Pro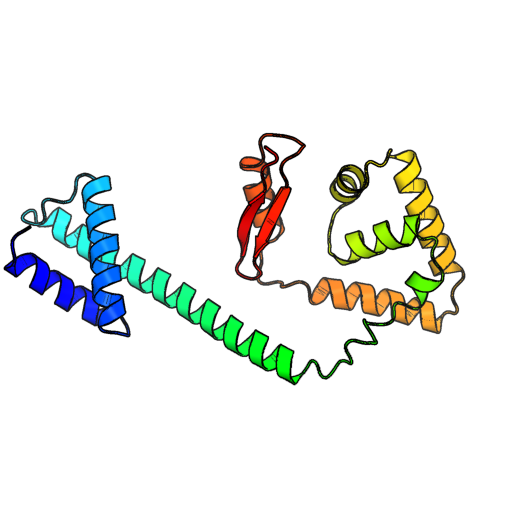tein AF-A0A958ENN0-F1 (afdb_monomer_lite)

pLDDT: mean 78.27, std 13.6, range [36.12, 94.94]

Secondary structure (DSSP, 8-state):
--HHHHHHHHHHHHHH-SSHHHHHHHHHHHHHHHHHTT---TTSHHHHHHHHHHHHHHHHHHHHHHHHHHHHHHHHHHHHHH--S-TT-S---HHHHHS-HHHHHHHHHHHHT--HHHHHHHTT--HHHHHHHHHHHHHHHHTS-HHHHHHHHHHHHHHHHTS-TTS-HHHHHHHHHHH--STT-EEEE-TT--EEEE---

Foldseek 3Di:
DDPVVVVVQLVLLVVLAPDSVVSNVLSVVLCVVCVVVVLNPCVDPVSVVVSSVSSNVSSVVVVVVVVVVVVVVVVVVVCVVVPVPDPVDDPPLVLLVVADPLLNQVVVVVLVPDDPVRSCLVVVHDPVRSVVSVVRSVVSLVPDDPVSNVVNVVVSVVSVVPPPPVAPVVVLVVVQVVVPPDSQKDWDADPVSHIDIDDDD

Sequence (201 aa):
MQVADYQYWLKFARQHSRKANEAEDLLQDCLLIAVRAAKDDLSNEDNRKWFAGVIKKQSLMAARTAVRRKTREEKTATESKTQTTDPENPPNYVILHKLPKSAQKVIKLALAGLNQDEIRQLLKLSPTAFRQRLTTIRKVINDLPEDLRVEAVAMAYYKRENRHDDLALGLIRRALLRVLRDEEDIGSHDPDGHLLIFRKD

Radius of gyration: 25.35 Å; chains: 1; bounding box: 54×25×72 Å

Structure (mmCIF, N/CA/C/O backbone):
data_AF-A0A958ENN0-F1
#
_entry.id   AF-A0A958ENN0-F1
#
loop_
_atom_site.group_PDB
_atom_site.id
_atom_site.type_symbol
_atom_site.label_atom_id
_atom_site.label_alt_id
_atom_site.label_comp_id
_atom_site.label_asym_id
_atom_site.label_entity_id
_atom_site.label_seq_id
_atom_site.pdbx_PDB_ins_code
_atom_site.Cartn_x
_atom_site.Cartn_y
_atom_site.Cartn_z
_atom_site.occupancy
_atom_site.B_iso_or_equiv
_atom_site.auth_seq_id
_atom_site.auth_comp_id
_atom_site.auth_asym_id
_atom_site.auth_atom_id
_atom_site.pdbx_PDB_model_num
ATOM 1 N N . MET A 1 1 ? 15.503 -8.422 -36.047 1.00 65.75 1 MET A N 1
ATOM 2 C CA . MET A 1 1 ? 16.810 -8.103 -35.428 1.00 65.75 1 MET A CA 1
ATOM 3 C C . MET A 1 1 ? 17.820 -9.179 -35.807 1.00 65.75 1 MET A C 1
ATOM 5 O O . MET A 1 1 ? 17.457 -10.349 -35.776 1.00 65.75 1 MET A O 1
ATOM 9 N N . GLN A 1 2 ? 19.043 -8.811 -36.202 1.00 73.44 2 GLN A N 1
ATOM 10 C CA . GLN A 1 2 ? 20.094 -9.785 -36.525 1.00 73.44 2 GLN A CA 1
ATOM 11 C C . GLN A 1 2 ? 20.702 -10.389 -35.245 1.00 73.44 2 GLN A C 1
ATOM 13 O O . GLN A 1 2 ? 20.682 -9.768 -34.184 1.00 73.44 2 GLN A O 1
ATOM 18 N N . VAL A 1 3 ? 21.284 -11.591 -35.335 1.00 69.44 3 VAL A N 1
ATOM 19 C CA . VAL A 1 3 ? 21.903 -12.283 -34.183 1.00 69.44 3 VAL A CA 1
ATOM 20 C C . VAL A 1 3 ? 23.031 -11.448 -33.554 1.00 69.44 3 VAL A C 1
ATOM 22 O O . VAL A 1 3 ? 23.172 -11.420 -32.333 1.00 69.44 3 VAL A O 1
ATOM 25 N N . ALA A 1 4 ? 23.795 -10.713 -34.368 1.00 70.19 4 ALA A N 1
ATOM 26 C CA . ALA A 1 4 ? 24.853 -9.818 -33.896 1.00 70.19 4 ALA A CA 1
ATOM 27 C C . ALA A 1 4 ? 24.310 -8.632 -33.073 1.00 70.19 4 ALA A C 1
ATOM 29 O O . ALA A 1 4 ? 24.881 -8.293 -32.034 1.00 70.19 4 ALA A O 1
ATOM 30 N N . ASP A 1 5 ? 23.175 -8.056 -33.481 1.00 82.69 5 ASP A N 1
ATOM 31 C CA . ASP A 1 5 ? 22.519 -6.965 -32.749 1.00 82.69 5 ASP A CA 1
ATOM 32 C C . ASP A 1 5 ? 21.976 -7.444 -31.402 1.00 82.69 5 ASP A C 1
ATOM 34 O O . ASP A 1 5 ? 22.139 -6.760 -30.391 1.00 82.69 5 ASP A O 1
ATOM 38 N N . TYR A 1 6 ? 21.397 -8.649 -31.358 1.00 87.38 6 TYR A N 1
ATOM 39 C CA . TYR A 1 6 ? 20.946 -9.252 -30.103 1.00 87.38 6 TYR A CA 1
ATOM 40 C C . TYR A 1 6 ? 22.097 -9.381 -29.100 1.00 87.38 6 TYR A C 1
ATOM 42 O O . TYR A 1 6 ? 21.973 -8.960 -27.953 1.00 87.38 6 TYR A O 1
ATOM 50 N N . GLN A 1 7 ? 23.246 -9.906 -29.538 1.00 88.50 7 GLN A N 1
ATOM 51 C CA . GLN A 1 7 ? 24.415 -10.087 -28.672 1.00 88.50 7 GLN A CA 1
ATOM 52 C C . GLN A 1 7 ? 24.993 -8.755 -28.182 1.00 88.50 7 GLN A C 1
ATOM 54 O O . GLN A 1 7 ? 25.381 -8.639 -27.016 1.00 88.50 7 GLN A O 1
ATOM 59 N N . TYR A 1 8 ? 25.017 -7.733 -29.044 1.00 90.69 8 TYR A N 1
ATOM 60 C CA . TYR A 1 8 ? 25.417 -6.383 -28.653 1.00 90.69 8 TYR A CA 1
ATOM 61 C C . TYR A 1 8 ? 24.516 -5.839 -27.536 1.00 90.69 8 TYR A C 1
ATOM 63 O O . TYR A 1 8 ? 25.012 -5.401 -26.493 1.00 90.69 8 TYR A O 1
ATOM 71 N N . TRP A 1 9 ? 23.197 -5.922 -27.715 1.00 92.56 9 TRP A N 1
ATOM 72 C CA . TRP A 1 9 ? 22.238 -5.409 -26.740 1.00 92.56 9 TRP A CA 1
ATOM 73 C C . TRP A 1 9 ? 22.173 -6.238 -25.462 1.00 92.56 9 TRP A C 1
ATOM 75 O O . TRP A 1 9 ? 22.016 -5.668 -24.386 1.00 92.56 9 TRP A O 1
ATOM 85 N N . LEU A 1 10 ? 22.395 -7.549 -25.539 1.00 91.88 10 LEU A N 1
ATOM 86 C CA . LEU A 1 10 ? 22.514 -8.404 -24.361 1.00 91.88 10 LEU A CA 1
ATOM 87 C C . LEU A 1 10 ? 23.757 -8.048 -23.542 1.00 91.88 10 LEU A C 1
ATOM 89 O O . LEU A 1 10 ? 23.691 -7.952 -22.316 1.00 91.88 10 LEU A O 1
ATOM 93 N N . LYS A 1 11 ? 24.892 -7.782 -24.200 1.00 91.88 11 LYS A N 1
ATOM 94 C CA . LYS A 1 11 ? 26.101 -7.294 -23.522 1.00 91.88 11 LYS A CA 1
ATOM 95 C C . LYS A 1 11 ? 25.858 -5.936 -22.859 1.00 91.88 11 LYS A C 1
ATOM 97 O O . LYS A 1 11 ? 26.304 -5.728 -21.734 1.00 91.88 11 LYS A O 1
ATOM 102 N N . PHE A 1 12 ? 25.124 -5.046 -23.523 1.00 91.75 12 PHE A N 1
ATOM 103 C CA . PHE A 1 12 ? 24.742 -3.749 -22.967 1.00 91.75 12 PHE A CA 1
ATOM 104 C C . PHE A 1 12 ? 23.793 -3.890 -21.762 1.00 91.75 12 PHE A C 1
ATOM 106 O O . PHE A 1 12 ? 24.021 -3.280 -20.720 1.00 91.75 12 PHE A O 1
ATOM 113 N N . ALA A 1 13 ? 22.781 -4.756 -21.847 1.00 90.25 13 ALA A N 1
ATOM 114 C CA . ALA A 1 13 ? 21.868 -5.049 -20.743 1.00 90.25 13 ALA A CA 1
ATOM 115 C C . ALA A 1 13 ? 22.601 -5.653 -19.533 1.00 90.25 13 ALA A C 1
ATOM 117 O O . ALA A 1 13 ? 22.340 -5.260 -18.398 1.00 90.25 13 ALA A O 1
ATOM 118 N N . ARG A 1 14 ? 23.591 -6.530 -19.756 1.00 91.00 14 ARG A N 1
ATOM 119 C CA . ARG A 1 14 ? 24.434 -7.104 -18.689 1.00 91.00 14 ARG A CA 1
ATOM 120 C C . ARG A 1 14 ? 25.237 -6.060 -17.914 1.00 91.00 14 ARG A C 1
ATOM 122 O O . ARG A 1 14 ? 25.458 -6.256 -16.730 1.00 91.00 14 ARG A O 1
ATOM 129 N N . GLN A 1 15 ? 25.643 -4.953 -18.539 1.00 88.56 15 GLN A N 1
ATOM 130 C CA . GLN A 1 15 ? 26.317 -3.850 -17.832 1.00 88.56 15 GLN A CA 1
ATOM 131 C C . GLN A 1 15 ? 25.375 -3.092 -16.889 1.00 88.56 15 GLN A C 1
ATOM 133 O O . GLN A 1 15 ? 25.824 -2.422 -15.962 1.00 88.56 15 GLN A O 1
ATOM 138 N N . HIS A 1 16 ? 24.070 -3.189 -17.135 1.00 84.94 16 HIS A N 1
ATOM 139 C CA . HIS A 1 16 ? 23.033 -2.501 -16.379 1.00 84.94 16 HIS A CA 1
ATOM 140 C C . HIS A 1 16 ? 22.238 -3.428 -15.448 1.00 84.94 16 HIS A C 1
ATOM 142 O O . HIS A 1 16 ? 21.484 -2.939 -14.610 1.00 84.94 16 HIS A O 1
ATOM 148 N N . SER A 1 17 ? 22.430 -4.741 -15.557 1.00 82.81 17 SER A N 1
ATOM 149 C CA . SER A 1 17 ? 21.846 -5.757 -14.687 1.00 82.81 17 SER A CA 1
ATOM 150 C C . SER A 1 17 ? 22.860 -6.230 -13.642 1.00 82.81 17 SER A C 1
ATOM 152 O O . SER A 1 17 ? 24.063 -6.252 -13.894 1.00 82.81 17 SER A O 1
ATOM 154 N N . ARG A 1 18 ? 22.389 -6.645 -12.460 1.00 73.44 18 ARG A N 1
ATOM 155 C CA . ARG A 1 18 ? 23.257 -7.230 -11.422 1.00 73.44 18 ARG A CA 1
ATOM 156 C C . ARG A 1 18 ? 23.497 -8.725 -11.626 1.00 73.44 18 ARG A C 1
ATOM 158 O O . ARG A 1 18 ? 24.494 -9.236 -11.120 1.00 73.44 18 ARG A O 1
ATOM 165 N N . LYS A 1 19 ? 22.616 -9.424 -12.351 1.00 77.50 19 LYS A N 1
ATOM 166 C CA . LYS A 1 19 ? 22.755 -10.855 -12.656 1.00 77.50 19 LYS A CA 1
ATOM 167 C C . LYS A 1 19 ? 22.580 -11.146 -14.144 1.00 77.50 19 LYS A C 1
ATOM 169 O O . LYS A 1 19 ? 21.874 -10.439 -14.861 1.00 77.50 19 LYS A O 1
ATOM 174 N N . ALA A 1 20 ? 23.224 -12.216 -14.606 1.00 73.56 20 ALA A N 1
ATOM 175 C CA . ALA A 1 20 ? 23.224 -12.595 -16.017 1.00 73.56 20 ALA A CA 1
ATOM 176 C C . ALA A 1 20 ? 21.835 -13.009 -16.530 1.00 73.56 20 ALA A C 1
ATOM 178 O O . ALA A 1 20 ? 21.476 -12.637 -17.641 1.00 73.56 20 ALA A O 1
ATOM 179 N N . ASN A 1 21 ? 21.061 -13.722 -15.711 1.00 74.62 21 ASN A N 1
ATOM 180 C CA . ASN A 1 21 ? 19.680 -14.120 -15.991 1.00 74.62 21 ASN A CA 1
ATOM 181 C C . ASN A 1 21 ? 18.722 -12.916 -16.034 1.00 74.62 21 ASN A C 1
ATOM 183 O O . ASN A 1 21 ? 17.937 -12.798 -16.961 1.00 74.62 21 ASN A O 1
ATOM 187 N N . GLU A 1 22 ? 18.872 -11.954 -15.120 1.00 79.56 22 GLU A N 1
ATOM 188 C CA . GLU A 1 22 ? 18.080 -10.710 -15.131 1.00 79.56 22 GLU A CA 1
ATOM 189 C C . GLU A 1 22 ? 18.336 -9.848 -16.387 1.00 79.56 22 GLU A C 1
ATOM 191 O O . GLU A 1 22 ? 17.495 -9.042 -16.776 1.00 79.56 22 GLU A O 1
ATOM 196 N N . ALA A 1 23 ? 19.500 -9.994 -17.033 1.00 86.44 23 ALA A N 1
ATOM 197 C CA . ALA A 1 23 ? 19.846 -9.216 -18.222 1.00 86.44 23 ALA A CA 1
ATOM 198 C C . ALA A 1 23 ? 19.090 -9.666 -19.482 1.00 86.44 23 ALA A C 1
ATOM 200 O O . ALA A 1 23 ? 18.843 -8.842 -20.362 1.00 86.44 23 ALA A O 1
ATOM 201 N N . GLU A 1 24 ? 18.759 -10.955 -19.579 1.00 86.69 24 GLU A N 1
ATOM 202 C CA . GLU A 1 24 ? 18.002 -11.510 -20.703 1.00 86.69 24 GLU A CA 1
ATOM 203 C C . GLU A 1 24 ? 16.534 -11.085 -20.623 1.00 86.69 24 GLU A C 1
ATOM 205 O O . GLU A 1 24 ? 16.025 -10.497 -21.578 1.00 86.69 24 GLU A O 1
ATOM 210 N N . ASP A 1 25 ? 15.920 -11.231 -19.446 1.00 88.31 25 ASP A N 1
ATOM 211 C CA . ASP A 1 25 ? 14.560 -10.751 -19.169 1.00 88.31 25 ASP A CA 1
ATOM 212 C C . ASP A 1 25 ? 14.441 -9.240 -19.430 1.00 88.31 25 ASP A C 1
ATOM 214 O O . ASP A 1 25 ? 13.551 -8.779 -20.147 1.00 88.31 25 ASP A O 1
ATOM 218 N N . LEU A 1 26 ? 15.404 -8.454 -18.925 1.00 87.50 26 LEU A N 1
ATOM 219 C CA . LEU A 1 26 ? 15.460 -7.008 -19.144 1.00 87.50 26 LEU A CA 1
ATOM 220 C C . LEU A 1 26 ? 15.513 -6.653 -20.636 1.00 87.50 26 LEU A C 1
ATOM 222 O O . LEU A 1 26 ? 14.847 -5.709 -21.072 1.00 87.50 26 LEU A O 1
ATOM 226 N N . LEU A 1 27 ? 16.323 -7.369 -21.420 1.00 92.31 27 LEU A N 1
ATOM 227 C CA . LEU A 1 27 ? 16.423 -7.137 -22.857 1.00 92.31 27 LEU A CA 1
ATOM 228 C C . LEU A 1 27 ? 15.104 -7.473 -23.558 1.00 92.31 27 LEU A C 1
ATOM 230 O O . LEU A 1 27 ? 14.651 -6.692 -24.397 1.00 92.31 27 LEU A O 1
ATOM 234 N N . GLN A 1 28 ? 14.480 -8.594 -23.202 1.00 91.00 28 GLN A N 1
ATOM 235 C CA . GLN A 1 28 ? 13.211 -9.025 -23.779 1.00 91.00 28 GLN A CA 1
ATOM 236 C C . GLN A 1 28 ? 12.096 -8.001 -23.522 1.00 91.00 28 GLN A C 1
ATOM 238 O O . GLN A 1 28 ? 11.399 -7.600 -24.460 1.00 91.00 28 GLN A O 1
ATOM 243 N N . ASP A 1 29 ? 11.993 -7.492 -22.294 1.00 91.12 29 ASP A N 1
ATOM 244 C CA . ASP A 1 29 ? 11.053 -6.426 -21.935 1.00 91.12 29 ASP A CA 1
ATOM 245 C C . ASP A 1 29 ? 11.299 -5.146 -22.741 1.00 91.12 29 ASP A C 1
ATOM 247 O O . ASP A 1 29 ? 10.363 -4.509 -23.234 1.00 91.12 29 ASP A O 1
ATOM 251 N N . CYS A 1 30 ? 12.566 -4.761 -22.911 1.00 92.31 30 CYS A N 1
ATOM 252 C CA . CYS A 1 30 ? 12.920 -3.578 -23.690 1.00 92.31 30 CYS A CA 1
ATOM 253 C C . CYS A 1 30 ? 12.546 -3.744 -25.167 1.00 92.31 30 CYS A C 1
ATOM 255 O O . CYS A 1 30 ? 11.995 -2.814 -25.759 1.00 92.31 30 CYS A O 1
ATOM 257 N N . LEU A 1 31 ? 12.791 -4.915 -25.763 1.00 92.75 31 LEU A N 1
ATOM 258 C CA . LEU A 1 31 ? 12.401 -5.208 -27.147 1.00 92.75 31 LEU A CA 1
ATOM 259 C C . LEU A 1 31 ? 10.883 -5.130 -27.329 1.00 92.75 31 LEU A C 1
ATOM 261 O O . LEU A 1 31 ? 10.413 -4.540 -28.301 1.00 92.75 31 LEU A O 1
ATOM 265 N N . LEU A 1 32 ? 10.109 -5.634 -26.368 1.00 93.12 32 LEU A N 1
ATOM 266 C CA . LEU A 1 32 ? 8.652 -5.520 -26.392 1.00 93.12 32 LEU A CA 1
ATOM 267 C C . LEU A 1 32 ? 8.194 -4.050 -26.368 1.00 93.12 32 LEU A C 1
ATOM 269 O O . LEU A 1 32 ? 7.247 -3.676 -27.061 1.00 93.12 32 LEU A O 1
ATOM 273 N N . ILE A 1 33 ? 8.879 -3.200 -25.596 1.00 90.62 33 ILE A N 1
A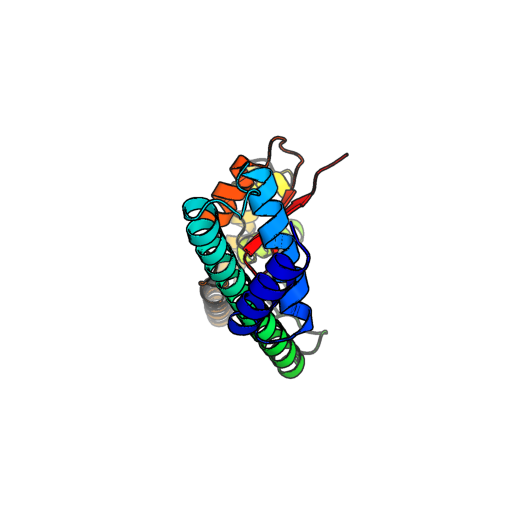TOM 274 C CA . ILE A 1 33 ? 8.628 -1.751 -25.560 1.00 90.62 33 ILE A CA 1
ATOM 275 C C . ILE A 1 33 ? 8.969 -1.100 -26.904 1.00 90.62 33 ILE A C 1
ATOM 277 O O . ILE A 1 33 ? 8.211 -0.249 -27.367 1.00 90.62 33 ILE A O 1
ATOM 281 N N . ALA A 1 34 ? 10.064 -1.508 -27.547 1.00 90.81 34 ALA A N 1
ATOM 282 C CA . ALA A 1 34 ? 10.452 -1.009 -28.864 1.00 90.81 34 ALA A CA 1
ATOM 283 C C . ALA A 1 34 ? 9.406 -1.342 -29.935 1.00 90.81 34 ALA A C 1
ATOM 285 O O . ALA A 1 34 ? 8.985 -0.446 -30.664 1.00 90.81 34 ALA A O 1
ATOM 286 N N . VAL A 1 35 ? 8.913 -2.584 -29.959 1.00 92.00 35 VAL A N 1
ATOM 287 C CA . VAL A 1 35 ? 7.846 -3.018 -30.877 1.00 92.00 35 VAL A CA 1
ATOM 288 C C . VAL A 1 35 ? 6.565 -2.216 -30.646 1.00 92.00 35 VAL A C 1
ATOM 290 O O . VAL A 1 35 ? 5.989 -1.677 -31.586 1.00 92.00 35 VAL A O 1
ATOM 293 N N . ARG A 1 36 ? 6.137 -2.056 -29.387 1.00 90.75 36 ARG A N 1
ATOM 294 C CA . ARG A 1 36 ? 4.937 -1.267 -29.048 1.00 90.75 36 ARG A CA 1
ATOM 295 C C . ARG A 1 36 ? 5.055 0.209 -29.429 1.00 90.75 36 ARG A C 1
ATOM 297 O O . ARG A 1 36 ? 4.041 0.848 -29.685 1.00 90.75 36 ARG A O 1
ATOM 304 N N . ALA A 1 37 ? 6.272 0.746 -29.444 1.00 90.81 37 ALA A N 1
ATOM 305 C CA . ALA A 1 37 ? 6.555 2.122 -29.833 1.00 90.81 37 ALA A CA 1
ATOM 306 C C . ALA A 1 37 ? 6.830 2.294 -31.340 1.00 90.81 37 ALA A C 1
ATOM 308 O O . ALA A 1 37 ? 7.153 3.409 -31.745 1.00 90.81 37 ALA A O 1
ATOM 309 N N . ALA A 1 38 ? 6.739 1.224 -32.145 1.00 91.38 38 ALA A N 1
ATOM 310 C CA . ALA A 1 38 ? 7.145 1.198 -33.556 1.00 91.38 38 ALA A CA 1
ATOM 311 C C . ALA A 1 38 ? 8.592 1.701 -33.779 1.00 91.38 38 ALA A C 1
ATOM 313 O O . ALA A 1 38 ? 8.891 2.431 -34.724 1.00 91.38 38 ALA A O 1
ATOM 314 N N . LYS A 1 39 ? 9.489 1.351 -32.848 1.00 91.19 39 LYS A N 1
ATOM 315 C CA . LYS A 1 39 ? 10.919 1.713 -32.813 1.00 91.19 39 LYS A CA 1
ATOM 316 C C . LYS A 1 39 ? 11.820 0.473 -32.765 1.00 91.19 39 LYS A C 1
ATOM 318 O O . LYS A 1 39 ? 12.906 0.504 -32.191 1.00 91.19 39 LYS A O 1
ATOM 323 N N . ASP A 1 40 ? 11.343 -0.633 -33.317 1.00 87.94 40 ASP A N 1
ATOM 324 C CA . ASP A 1 40 ? 12.016 -1.932 -33.370 1.00 87.94 40 ASP A CA 1
ATOM 325 C C . ASP A 1 40 ? 13.073 -2.032 -34.482 1.00 87.94 40 ASP A C 1
ATOM 327 O O . ASP A 1 40 ? 13.927 -2.921 -34.439 1.00 87.94 40 ASP A O 1
ATOM 331 N N . ASP A 1 41 ? 13.085 -1.083 -35.425 1.00 88.50 41 ASP A N 1
ATOM 332 C CA . ASP A 1 41 ? 14.201 -0.904 -36.352 1.00 88.50 41 ASP A CA 1
ATOM 333 C C . ASP A 1 41 ? 15.414 -0.291 -35.634 1.00 88.50 41 ASP A C 1
ATOM 335 O O . ASP A 1 41 ? 15.561 0.930 -35.515 1.00 88.50 41 ASP A O 1
ATOM 339 N N . LEU A 1 42 ? 16.290 -1.173 -35.152 1.00 83.88 42 LEU A N 1
ATOM 340 C CA . LEU A 1 42 ? 17.548 -0.836 -34.488 1.00 83.88 42 LEU A CA 1
ATOM 341 C C . LEU A 1 42 ? 18.712 -0.619 -35.469 1.00 83.88 42 LEU A C 1
ATOM 343 O O . LEU A 1 42 ? 19.835 -0.401 -35.016 1.00 83.88 42 LEU A O 1
ATOM 347 N N . SER A 1 43 ? 18.484 -0.651 -36.786 1.00 85.94 43 SER A N 1
ATOM 348 C CA . SER A 1 43 ? 19.472 -0.167 -37.759 1.00 85.94 43 SER A CA 1
ATOM 349 C C . SER A 1 43 ? 19.504 1.365 -37.810 1.00 85.94 43 SER A C 1
ATOM 351 O O . SER A 1 43 ? 20.544 1.950 -38.108 1.00 85.94 43 SER A O 1
ATOM 353 N N . ASN A 1 44 ? 18.403 2.022 -37.433 1.00 89.25 44 ASN A N 1
ATOM 354 C CA . ASN A 1 44 ? 18.323 3.470 -37.280 1.00 89.25 44 ASN A CA 1
ATOM 355 C C . ASN A 1 44 ? 19.035 3.952 -35.995 1.00 89.25 44 ASN A C 1
ATOM 357 O O . ASN A 1 44 ? 18.737 3.502 -34.885 1.00 89.25 44 ASN A O 1
ATOM 361 N N . GLU A 1 45 ? 19.954 4.911 -36.130 1.00 89.56 45 GLU A N 1
ATOM 362 C CA . GLU A 1 45 ? 20.759 5.435 -35.019 1.00 89.56 45 GLU A CA 1
ATOM 363 C C . GLU A 1 45 ? 19.922 6.102 -33.909 1.00 89.56 45 GLU A C 1
ATOM 365 O O . GLU A 1 45 ? 20.217 5.929 -32.720 1.00 89.56 45 GLU A O 1
ATOM 370 N N . ASP A 1 46 ? 18.844 6.803 -34.261 1.00 91.25 46 ASP A N 1
ATOM 371 C CA . ASP A 1 46 ? 17.962 7.462 -33.291 1.00 91.25 46 ASP A CA 1
ATOM 372 C C . ASP A 1 46 ? 17.197 6.438 -32.452 1.00 91.25 46 ASP A C 1
ATOM 374 O O . ASP A 1 46 ? 17.073 6.581 -31.230 1.00 91.25 46 ASP A O 1
ATOM 378 N N . ASN A 1 47 ? 16.737 5.355 -33.084 1.00 91.31 47 ASN A N 1
ATOM 379 C CA . ASN A 1 47 ? 16.096 4.250 -32.378 1.00 91.31 47 ASN A CA 1
ATOM 380 C C . ASN A 1 47 ? 17.090 3.529 -31.463 1.00 91.31 47 ASN A C 1
ATOM 382 O O . ASN A 1 47 ? 16.729 3.203 -30.334 1.00 91.31 47 ASN A O 1
ATOM 386 N N . ARG A 1 48 ? 18.360 3.369 -31.866 1.00 92.75 48 ARG A N 1
ATOM 387 C CA . ARG A 1 48 ? 19.410 2.812 -30.990 1.00 92.75 48 ARG A CA 1
ATOM 388 C C . ARG A 1 48 ? 19.666 3.684 -29.763 1.00 92.75 48 ARG A C 1
ATOM 390 O O . ARG A 1 48 ? 19.730 3.162 -28.649 1.00 92.75 48 ARG A O 1
ATOM 397 N N . LYS A 1 49 ? 19.802 5.004 -29.935 1.00 93.12 49 LYS A N 1
ATOM 398 C CA . LYS A 1 49 ? 19.994 5.953 -28.820 1.00 93.12 49 LYS A CA 1
ATOM 399 C C . LYS A 1 49 ? 18.810 5.917 -27.855 1.00 93.12 49 LYS A C 1
ATOM 401 O O . LYS A 1 49 ? 19.002 5.838 -26.640 1.00 93.12 49 LYS A O 1
ATOM 406 N N . TRP A 1 50 ? 17.593 5.911 -28.396 1.00 94.94 50 TRP A N 1
ATOM 407 C CA . TRP A 1 50 ? 16.369 5.774 -27.612 1.00 94.94 50 TRP A CA 1
ATOM 408 C C . TRP A 1 50 ? 16.324 4.442 -26.851 1.00 94.94 50 TRP A C 1
ATOM 410 O O . TRP A 1 50 ? 16.085 4.435 -25.643 1.00 94.94 50 TRP A O 1
ATOM 420 N N . PHE A 1 51 ? 16.635 3.329 -27.517 1.00 94.50 51 PHE A N 1
ATOM 421 C CA . PHE A 1 51 ? 16.611 1.986 -26.940 1.00 94.50 51 PHE A CA 1
ATOM 422 C C . PHE A 1 51 ? 17.630 1.815 -25.806 1.00 94.50 51 PHE A C 1
ATOM 424 O O . PHE A 1 51 ? 17.303 1.274 -24.749 1.00 94.50 51 PHE A O 1
ATOM 431 N N . ALA A 1 52 ? 18.833 2.381 -25.950 1.00 93.31 52 ALA A N 1
ATOM 432 C CA . ALA A 1 52 ? 19.807 2.447 -24.861 1.00 93.31 52 ALA A CA 1
ATOM 433 C C . ALA A 1 52 ? 19.251 3.201 -23.636 1.00 93.31 52 ALA A C 1
ATOM 435 O O . ALA A 1 52 ? 19.506 2.817 -22.492 1.00 93.31 52 ALA A O 1
ATOM 436 N N . GLY A 1 53 ? 18.466 4.259 -23.862 1.00 92.56 53 GLY A N 1
ATOM 437 C CA . GLY A 1 53 ? 17.740 4.974 -22.812 1.00 92.56 53 GLY A CA 1
ATOM 438 C C . GLY A 1 53 ? 16.660 4.121 -22.138 1.00 92.56 53 GLY A C 1
ATOM 439 O O . GLY A 1 53 ? 16.541 4.149 -20.912 1.00 92.56 53 GLY A O 1
ATOM 440 N N . VAL A 1 54 ? 15.917 3.324 -22.912 1.00 92.75 54 VAL A N 1
ATOM 441 C CA . VAL A 1 54 ? 14.912 2.381 -22.390 1.00 92.75 54 VAL A CA 1
ATOM 442 C C . VAL A 1 54 ? 15.566 1.346 -21.476 1.00 92.75 54 VAL A C 1
ATOM 444 O O . VAL A 1 54 ? 15.122 1.199 -20.339 1.00 92.75 54 VAL A O 1
ATOM 447 N N . ILE A 1 55 ? 16.669 0.721 -21.908 1.00 92.38 55 ILE A N 1
ATOM 448 C CA . ILE A 1 55 ? 17.413 -0.256 -21.093 1.00 92.38 55 ILE A CA 1
ATOM 449 C C . ILE A 1 55 ? 17.869 0.367 -19.769 1.00 92.38 55 ILE A C 1
ATOM 451 O O . ILE A 1 55 ? 17.665 -0.220 -18.708 1.00 92.38 55 ILE A O 1
ATOM 455 N N . LYS A 1 56 ? 18.429 1.584 -19.800 1.00 91.00 56 LYS A N 1
ATOM 456 C CA . LYS A 1 56 ? 18.854 2.305 -18.586 1.00 91.00 56 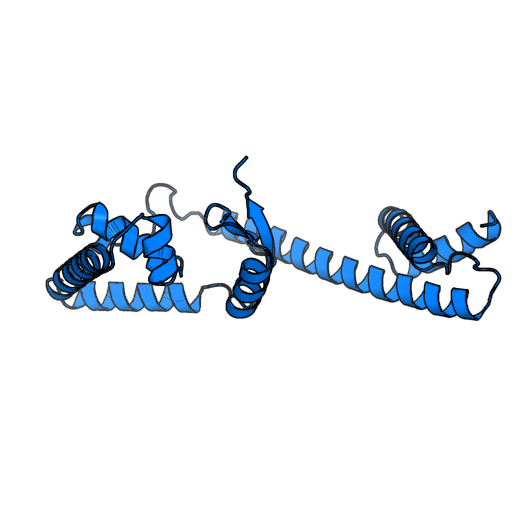LYS A CA 1
ATOM 457 C C . LYS A 1 56 ? 17.693 2.611 -17.640 1.00 91.00 56 LYS A C 1
ATOM 459 O O . LYS A 1 56 ? 17.837 2.516 -16.423 1.00 91.00 56 LYS A O 1
ATOM 464 N N . LYS A 1 57 ? 16.542 3.018 -18.177 1.00 89.44 57 LYS A N 1
ATOM 465 C CA . LYS A 1 57 ? 15.367 3.341 -17.361 1.00 89.44 57 LYS A CA 1
ATOM 466 C C . LYS A 1 57 ? 14.776 2.082 -16.726 1.00 89.44 57 LYS A C 1
ATOM 468 O O . LYS A 1 57 ? 14.443 2.109 -15.541 1.00 89.44 57 LYS A O 1
ATOM 473 N N . GLN A 1 58 ? 14.689 0.997 -17.493 1.00 88.06 58 GLN A N 1
ATOM 474 C CA . GLN A 1 58 ? 14.149 -0.273 -17.018 1.00 88.06 58 GLN A CA 1
ATOM 475 C C . GLN A 1 58 ? 15.062 -0.943 -15.997 1.00 88.06 58 GLN A C 1
ATOM 477 O O . GLN A 1 58 ? 14.569 -1.398 -14.968 1.00 88.06 58 GLN A O 1
ATOM 482 N N . SER A 1 59 ? 16.383 -0.904 -16.185 1.00 87.19 59 SER A N 1
ATOM 483 C CA . SER A 1 59 ? 17.317 -1.416 -15.178 1.00 87.19 59 SER A CA 1
ATOM 484 C C . SER A 1 59 ? 17.226 -0.647 -13.860 1.00 87.19 59 SER A C 1
ATOM 486 O O . SER A 1 59 ? 17.241 -1.242 -12.784 1.00 87.19 59 SER A O 1
ATOM 488 N N . LEU A 1 60 ? 17.055 0.676 -13.921 1.00 83.94 60 LEU A N 1
ATOM 489 C CA . LEU A 1 60 ? 16.888 1.514 -12.738 1.00 83.94 60 LEU A CA 1
ATOM 490 C C . LEU A 1 60 ? 15.553 1.246 -12.025 1.00 83.94 60 LEU A C 1
ATOM 492 O O . LEU A 1 60 ? 15.511 1.224 -10.793 1.00 83.94 60 LEU A O 1
ATOM 496 N N . MET A 1 61 ? 14.470 1.011 -12.773 1.00 77.50 61 MET A N 1
ATOM 497 C CA . MET A 1 61 ? 13.196 0.563 -12.202 1.00 77.50 61 MET A CA 1
ATOM 498 C C . MET A 1 61 ? 13.330 -0.811 -11.537 1.00 77.50 61 MET A C 1
ATOM 500 O O . MET A 1 61 ? 12.964 -0.944 -10.372 1.00 77.50 61 MET A O 1
ATOM 504 N N . ALA A 1 62 ? 13.926 -1.790 -12.221 1.00 80.25 62 ALA A N 1
ATOM 505 C CA . ALA A 1 62 ? 14.162 -3.127 -11.682 1.00 80.25 62 ALA A CA 1
ATOM 506 C C . ALA A 1 62 ? 15.020 -3.087 -10.406 1.00 80.25 62 ALA A C 1
ATOM 508 O O . ALA A 1 62 ? 14.672 -3.711 -9.405 1.00 80.25 62 ALA A O 1
ATOM 509 N N . ALA A 1 63 ? 16.083 -2.276 -10.387 1.00 77.94 63 ALA A N 1
ATOM 510 C CA . ALA A 1 63 ? 16.926 -2.086 -9.210 1.00 77.94 63 ALA A CA 1
ATOM 511 C C . ALA A 1 63 ? 16.154 -1.475 -8.031 1.00 77.94 63 ALA A C 1
ATOM 513 O O . ALA A 1 63 ? 16.306 -1.932 -6.898 1.00 77.94 63 ALA A O 1
ATOM 514 N N . ARG A 1 64 ? 15.299 -0.471 -8.277 1.00 74.06 64 ARG A N 1
ATOM 515 C CA . ARG A 1 64 ? 14.442 0.124 -7.237 1.00 74.06 64 ARG A CA 1
ATOM 516 C C . ARG A 1 64 ? 13.462 -0.897 -6.667 1.00 74.06 64 ARG A C 1
ATOM 518 O O . ARG A 1 64 ? 13.320 -0.972 -5.450 1.00 74.06 64 ARG A O 1
ATOM 525 N N . THR A 1 65 ? 12.837 -1.703 -7.520 1.00 74.50 65 THR A N 1
ATOM 526 C CA . THR A 1 65 ? 11.925 -2.773 -7.098 1.00 74.50 65 THR A CA 1
ATOM 527 C C . THR A 1 65 ? 12.659 -3.852 -6.304 1.00 74.50 65 THR A C 1
ATOM 529 O O . THR A 1 65 ? 12.182 -4.261 -5.251 1.00 74.50 65 THR A O 1
ATOM 532 N N . ALA A 1 66 ? 13.854 -4.264 -6.735 1.00 75.75 66 ALA A N 1
ATOM 533 C CA . ALA A 1 66 ? 14.665 -5.255 -6.030 1.00 75.75 66 ALA A CA 1
ATOM 534 C C . ALA A 1 66 ? 15.145 -4.758 -4.657 1.00 75.75 66 ALA A C 1
ATOM 536 O O . ALA A 1 66 ? 15.133 -5.521 -3.696 1.00 75.75 66 ALA A O 1
ATOM 537 N N . VAL A 1 67 ? 15.535 -3.481 -4.541 1.00 73.19 67 VAL A N 1
ATOM 538 C CA . VAL A 1 67 ? 15.885 -2.870 -3.248 1.00 73.19 67 VAL A CA 1
ATOM 539 C C . VAL A 1 67 ? 14.673 -2.856 -2.324 1.00 73.19 67 VAL A C 1
ATOM 541 O O . VAL A 1 67 ? 14.791 -3.322 -1.198 1.00 73.19 67 VAL A O 1
ATOM 544 N N . ARG A 1 68 ? 13.504 -2.411 -2.803 1.00 71.00 68 ARG A N 1
ATOM 545 C CA . ARG A 1 68 ? 12.262 -2.432 -2.012 1.00 71.00 68 ARG A CA 1
ATOM 546 C C . ARG A 1 68 ? 11.901 -3.841 -1.556 1.00 71.00 68 ARG A C 1
ATOM 548 O O . ARG A 1 68 ? 11.658 -4.047 -0.374 1.00 71.00 68 ARG A O 1
ATOM 555 N N . ARG A 1 69 ? 11.971 -4.820 -2.463 1.00 75.50 69 ARG A N 1
ATOM 556 C CA . ARG A 1 69 ? 11.744 -6.234 -2.150 1.00 75.50 69 ARG A CA 1
ATOM 557 C C . ARG A 1 69 ? 12.731 -6.757 -1.109 1.00 75.50 69 ARG A C 1
ATOM 559 O O . ARG A 1 69 ? 12.317 -7.446 -0.189 1.00 75.50 69 ARG A O 1
ATOM 566 N N . LYS A 1 70 ? 14.017 -6.419 -1.213 1.00 74.50 70 LYS A N 1
ATOM 567 C CA . LYS A 1 70 ? 15.023 -6.816 -0.221 1.00 74.50 70 LYS A CA 1
ATOM 568 C C . LYS A 1 70 ? 14.748 -6.168 1.137 1.00 74.50 70 LYS A C 1
ATOM 570 O O . LYS A 1 70 ? 14.773 -6.858 2.145 1.00 74.50 70 LYS A O 1
ATOM 575 N N . THR A 1 71 ? 14.414 -4.878 1.166 1.00 69.06 71 THR A N 1
ATOM 576 C CA . THR A 1 71 ? 13.992 -4.191 2.394 1.00 69.06 71 THR A CA 1
ATOM 577 C C . THR A 1 71 ? 12.731 -4.822 2.978 1.00 69.06 71 THR A C 1
ATOM 579 O O . THR A 1 71 ? 12.628 -4.920 4.194 1.00 69.06 71 THR A O 1
ATOM 582 N N . ARG A 1 72 ? 11.795 -5.295 2.145 1.00 64.38 72 ARG A N 1
ATOM 583 C CA . ARG A 1 72 ? 10.643 -6.093 2.579 1.00 64.38 72 ARG A CA 1
ATOM 584 C C . ARG A 1 72 ? 11.088 -7.416 3.183 1.00 64.38 72 ARG A C 1
ATOM 586 O O . ARG A 1 72 ? 10.683 -7.708 4.290 1.00 64.38 72 ARG A O 1
ATOM 593 N N . GLU A 1 73 ? 11.902 -8.205 2.493 1.00 72.94 73 GLU A N 1
ATOM 594 C CA . GLU A 1 73 ? 12.362 -9.505 2.995 1.00 72.94 73 GLU A CA 1
ATOM 595 C C . GLU A 1 73 ? 13.148 -9.347 4.309 1.00 72.94 73 GLU A C 1
ATOM 597 O O . GLU A 1 73 ? 12.949 -10.125 5.236 1.00 72.94 73 GLU A O 1
ATOM 602 N N . GLU A 1 74 ? 13.954 -8.292 4.446 1.00 70.56 74 GLU A N 1
ATOM 603 C CA . GLU A 1 74 ? 14.662 -7.940 5.681 1.00 70.56 74 GLU A CA 1
ATOM 604 C C . GLU A 1 74 ? 13.717 -7.434 6.778 1.00 70.56 74 GLU A C 1
ATOM 606 O O . GLU A 1 74 ? 13.869 -7.832 7.932 1.00 70.56 74 GLU A O 1
ATOM 611 N N . LYS A 1 75 ? 12.717 -6.604 6.448 1.00 62.75 75 LYS A N 1
ATOM 612 C CA . LYS A 1 75 ? 11.691 -6.150 7.401 1.00 62.75 75 LYS A CA 1
ATOM 613 C C . LYS A 1 75 ? 10.795 -7.290 7.844 1.00 62.75 75 LYS A C 1
ATOM 615 O O . LYS A 1 75 ? 10.611 -7.423 9.035 1.00 62.75 75 LYS A O 1
ATOM 620 N N . THR A 1 76 ? 10.316 -8.148 6.951 1.00 59.84 76 THR A N 1
ATOM 621 C CA . THR A 1 76 ? 9.543 -9.345 7.296 1.00 59.84 76 THR A CA 1
ATOM 622 C C . THR A 1 76 ? 10.395 -10.320 8.104 1.00 59.84 76 THR A C 1
ATOM 624 O O . THR A 1 76 ? 9.917 -10.830 9.103 1.00 59.84 76 THR A O 1
ATOM 627 N N . ALA A 1 77 ? 11.671 -10.535 7.766 1.00 58.88 77 ALA A N 1
ATOM 628 C CA . ALA A 1 77 ? 12.562 -11.378 8.572 1.00 58.88 77 ALA A CA 1
ATOM 629 C C . ALA A 1 77 ? 12.870 -10.773 9.953 1.00 58.88 77 ALA A C 1
ATOM 631 O O . ALA A 1 77 ? 13.072 -11.513 10.917 1.00 58.88 77 ALA A O 1
ATOM 632 N N . THR A 1 78 ? 12.904 -9.442 10.056 1.00 55.59 78 THR A N 1
ATOM 633 C CA . THR A 1 78 ? 13.054 -8.728 11.329 1.00 55.59 78 THR A CA 1
ATOM 634 C C . THR A 1 78 ? 11.750 -8.786 12.114 1.00 55.59 78 THR A C 1
ATOM 636 O O . THR A 1 78 ? 11.769 -9.246 13.240 1.00 55.59 78 THR A O 1
ATOM 639 N N . GLU A 1 79 ? 10.608 -8.463 11.513 1.00 49.97 79 GLU A N 1
ATOM 640 C CA . GLU A 1 79 ? 9.265 -8.585 12.086 1.00 49.97 79 GLU A CA 1
ATOM 641 C C . GLU A 1 79 ? 8.969 -10.017 12.529 1.00 49.97 79 GLU A C 1
ATOM 643 O O . GLU A 1 79 ? 8.442 -10.180 13.611 1.00 49.97 79 GLU A O 1
ATOM 648 N N . SER A 1 80 ? 9.380 -11.060 11.804 1.00 48.62 80 SER A N 1
ATOM 649 C CA . SER A 1 80 ? 9.255 -12.455 12.254 1.00 48.62 80 SER A CA 1
ATOM 650 C C . SER A 1 80 ? 10.185 -12.812 13.422 1.00 48.62 80 SER A C 1
ATOM 652 O O . SER A 1 80 ? 9.907 -13.766 14.139 1.00 48.62 80 SER A O 1
ATOM 654 N N . LYS A 1 81 ? 11.281 -12.069 13.640 1.00 48.22 81 LYS A N 1
ATOM 655 C CA . LYS A 1 81 ? 12.176 -12.228 14.804 1.00 48.22 81 LYS A CA 1
ATOM 656 C C . LYS A 1 81 ? 11.774 -11.354 15.995 1.00 48.22 81 LYS A C 1
ATOM 658 O O . LYS A 1 81 ? 12.043 -11.741 17.126 1.00 48.22 81 LYS A O 1
ATOM 663 N N . THR A 1 82 ? 11.131 -10.210 15.762 1.00 43.94 82 THR A N 1
ATOM 664 C CA . THR A 1 82 ? 10.554 -9.344 16.804 1.00 43.94 82 THR A CA 1
ATOM 665 C C . THR A 1 82 ? 9.099 -9.706 17.124 1.00 43.94 82 THR A C 1
ATOM 667 O O . THR A 1 82 ? 8.588 -9.294 18.160 1.00 43.94 82 THR A O 1
ATOM 670 N N . GLN A 1 83 ? 8.442 -10.533 16.301 1.00 39.97 83 GLN A N 1
ATOM 671 C CA . GLN A 1 83 ? 7.196 -11.248 16.605 1.00 39.97 83 GLN A CA 1
ATOM 672 C C . GLN A 1 83 ? 7.485 -12.492 17.461 1.00 39.97 83 GLN A C 1
ATOM 674 O O . GLN A 1 83 ? 7.012 -13.591 17.207 1.00 39.97 83 GLN A O 1
ATOM 679 N N . THR A 1 84 ? 8.217 -12.293 18.550 1.00 37.53 84 THR A N 1
ATOM 680 C CA . THR A 1 84 ? 7.842 -12.885 19.839 1.00 37.53 84 THR A CA 1
ATOM 681 C C . THR A 1 84 ? 6.894 -11.931 20.577 1.00 37.53 84 THR A C 1
ATOM 683 O O . THR A 1 84 ? 6.925 -11.796 21.793 1.00 37.53 84 THR A O 1
ATOM 686 N N . THR A 1 85 ? 6.008 -11.248 19.847 1.00 44.47 85 THR A N 1
ATOM 687 C CA . THR A 1 85 ? 4.678 -10.955 20.375 1.00 44.47 85 THR A CA 1
ATOM 688 C C . THR A 1 85 ? 3.884 -12.235 20.219 1.00 44.47 85 THR A C 1
ATOM 690 O O . THR A 1 85 ? 3.521 -12.607 19.103 1.00 44.47 85 THR A O 1
ATOM 693 N N . ASP A 1 86 ? 3.703 -12.916 21.340 1.00 36.12 86 ASP A N 1
ATOM 694 C CA . ASP A 1 86 ? 2.790 -14.032 21.522 1.00 36.12 86 ASP A CA 1
ATOM 695 C C . ASP A 1 86 ? 1.557 -13.888 20.600 1.00 36.12 86 ASP A C 1
ATOM 697 O O . ASP A 1 86 ? 0.846 -12.878 20.701 1.00 36.12 86 ASP A O 1
ATOM 701 N N . PRO A 1 87 ? 1.281 -14.826 19.673 1.00 42.72 87 PRO A N 1
ATOM 702 C CA . PRO A 1 87 ? 0.084 -14.771 18.830 1.00 42.72 87 PRO A CA 1
ATOM 703 C C . PRO A 1 87 ? -1.222 -14.786 19.648 1.00 42.72 87 PRO A C 1
ATOM 705 O O . PRO A 1 87 ? -2.295 -14.540 19.094 1.00 42.72 87 PRO A O 1
ATOM 708 N N . GLU A 1 88 ? -1.142 -15.017 20.961 1.00 38.41 88 GLU A N 1
ATOM 709 C CA . GLU A 1 88 ? -2.256 -14.924 21.902 1.00 38.41 88 GLU A CA 1
ATOM 710 C C . GLU A 1 88 ? -2.594 -13.499 22.373 1.00 38.41 88 GLU A C 1
ATOM 712 O O . GLU A 1 88 ? -3.684 -13.299 22.910 1.00 38.41 88 GLU A O 1
ATOM 717 N N . ASN A 1 89 ? -1.743 -12.485 22.153 1.00 38.25 89 ASN A N 1
ATOM 718 C CA . ASN A 1 89 ? -2.002 -11.140 22.681 1.00 38.25 89 ASN A CA 1
ATOM 719 C C . ASN A 1 89 ? -1.758 -10.032 21.634 1.00 38.25 89 ASN A C 1
ATOM 721 O O . ASN A 1 89 ? -0.709 -9.381 21.638 1.00 38.25 89 ASN A O 1
ATOM 725 N N . PRO A 1 90 ? -2.730 -9.751 20.731 1.00 45.06 90 PRO A N 1
ATOM 726 C CA . PRO A 1 90 ? -2.753 -8.462 20.032 1.00 45.06 90 PRO A CA 1
ATOM 727 C C . PRO A 1 90 ? -2.633 -7.335 21.069 1.00 45.06 90 PRO A C 1
ATOM 729 O O . PRO A 1 90 ? -3.077 -7.559 22.196 1.00 45.06 90 PRO A O 1
ATOM 732 N N . PRO A 1 91 ? -2.097 -6.137 20.734 1.00 52.19 91 PRO A N 1
ATOM 733 C CA . PRO A 1 91 ? -2.053 -5.017 21.674 1.00 52.19 91 PRO A CA 1
ATOM 734 C C . PRO A 1 91 ? -3.429 -4.912 22.310 1.00 52.19 91 PRO A C 1
ATOM 736 O O . PRO A 1 91 ? -4.422 -4.690 21.604 1.00 52.19 91 PRO A O 1
ATOM 739 N N . ASN A 1 92 ? -3.491 -5.251 23.600 1.00 52.25 92 ASN A N 1
ATOM 740 C CA . ASN A 1 92 ? -4.748 -5.496 24.269 1.00 52.25 92 ASN A CA 1
ATOM 741 C C . ASN A 1 92 ? -5.378 -4.126 24.423 1.00 52.25 92 ASN A C 1
ATOM 743 O O . ASN A 1 92 ? -5.094 -3.385 25.357 1.00 52.25 92 ASN A O 1
ATOM 747 N N . TYR A 1 93 ? -6.171 -3.729 23.432 1.00 64.31 93 TYR A N 1
ATOM 748 C CA . TYR A 1 93 ? -6.989 -2.549 23.548 1.00 64.31 93 TYR A CA 1
ATOM 749 C C . TYR A 1 93 ? -8.021 -2.907 24.608 1.00 64.31 93 TYR A C 1
ATOM 751 O O . TYR A 1 93 ? -9.107 -3.386 24.286 1.00 64.31 93 TYR A O 1
ATOM 759 N N . VAL A 1 94 ? -7.688 -2.676 25.874 1.00 66.88 94 VAL A N 1
ATOM 760 C CA . VAL A 1 94 ? -8.565 -2.934 27.020 1.00 66.88 94 VAL A CA 1
ATOM 761 C C . VAL A 1 94 ? -9.936 -2.284 26.779 1.00 66.88 94 VAL A C 1
ATOM 763 O O . VAL A 1 94 ? -10.983 -2.834 27.118 1.00 66.88 94 VAL A O 1
ATOM 766 N N . ILE A 1 95 ? -9.948 -1.157 26.058 1.00 73.88 95 ILE A N 1
ATOM 767 C CA . ILE A 1 95 ? -11.154 -0.464 25.592 1.00 73.88 95 ILE A CA 1
ATOM 768 C C . ILE A 1 95 ? -12.011 -1.303 24.637 1.00 73.88 95 ILE A C 1
ATOM 770 O O . ILE A 1 95 ? -13.236 -1.262 24.735 1.00 73.88 95 ILE A O 1
ATOM 774 N N . LEU A 1 96 ? -11.417 -2.070 23.713 1.00 76.50 96 LEU A N 1
ATOM 775 C CA . LEU A 1 96 ? -12.175 -2.918 22.787 1.00 76.50 96 LEU A CA 1
ATOM 776 C C . LEU A 1 96 ? -13.063 -3.895 23.546 1.00 76.50 96 LEU A C 1
ATOM 778 O O . LEU A 1 96 ? -14.213 -4.069 23.154 1.00 76.50 96 LEU A O 1
ATOM 782 N N . HIS A 1 97 ? -12.580 -4.472 24.645 1.00 81.19 97 HIS A N 1
ATOM 783 C CA . HIS A 1 97 ? -13.363 -5.403 25.457 1.00 81.19 97 HIS A CA 1
ATOM 784 C C . HIS A 1 97 ? -14.551 -4.731 26.162 1.00 81.19 97 HIS A C 1
ATOM 786 O O . HIS A 1 97 ? -15.574 -5.380 26.363 1.00 81.19 97 HIS A O 1
ATOM 792 N N . LYS A 1 98 ? -14.464 -3.426 26.456 1.00 83.31 98 LYS A N 1
ATOM 793 C CA . LYS A 1 98 ? -15.553 -2.637 27.061 1.00 83.31 98 LYS A CA 1
ATOM 794 C C . LYS A 1 98 ? -16.582 -2.119 26.049 1.00 83.31 98 LYS A C 1
ATOM 796 O O . LYS A 1 98 ? -17.654 -1.661 26.433 1.00 83.31 98 LYS A O 1
ATOM 801 N N . LEU A 1 99 ? -16.279 -2.180 24.753 1.00 86.50 99 LEU A N 1
ATOM 802 C CA . LEU A 1 99 ? -17.177 -1.712 23.698 1.00 86.50 99 LEU A CA 1
ATOM 803 C C . LEU A 1 99 ? -18.151 -2.806 23.246 1.00 86.50 99 LEU A C 1
ATOM 805 O O . LEU A 1 99 ? -17.741 -3.954 23.058 1.00 86.50 99 LEU A O 1
ATOM 809 N N . PRO A 1 100 ? -19.407 -2.458 22.911 1.00 89.12 100 PRO A N 1
ATOM 810 C CA . PRO A 1 100 ? -20.289 -3.352 22.167 1.00 89.12 100 PRO A CA 1
ATOM 811 C C . PRO A 1 100 ? -19.669 -3.776 20.827 1.00 89.12 100 PRO A C 1
ATOM 813 O O . PRO A 1 100 ? -18.989 -2.984 20.168 1.00 89.12 100 PRO A O 1
ATOM 816 N N . LYS A 1 101 ? -19.958 -4.998 20.357 1.00 86.81 101 LYS A N 1
ATOM 817 C CA . LYS A 1 101 ? -19.392 -5.562 19.109 1.00 86.81 101 LYS A CA 1
ATOM 818 C C . LYS A 1 101 ? -19.562 -4.646 17.888 1.00 86.81 101 LYS A C 1
ATOM 820 O O . LYS A 1 101 ? -18.678 -4.573 17.036 1.00 86.81 101 LYS A O 1
ATOM 825 N N . SER A 1 102 ? -20.678 -3.923 17.802 1.00 88.62 102 SER A N 1
ATOM 826 C CA . SER A 1 102 ? -20.959 -2.964 16.725 1.00 88.62 102 SER A CA 1
ATOM 827 C C . SER A 1 102 ? -20.025 -1.744 16.745 1.00 88.62 102 SER A C 1
ATOM 829 O O . SER A 1 102 ? -19.624 -1.267 15.683 1.00 88.62 102 SER A O 1
ATOM 831 N N . ALA A 1 103 ? -19.643 -1.271 17.933 1.00 90.00 103 ALA A N 1
ATOM 832 C CA . ALA A 1 103 ? -18.704 -0.174 18.144 1.00 90.00 103 ALA A CA 1
ATOM 833 C C . ALA A 1 103 ? -17.239 -0.626 17.999 1.00 90.00 103 ALA A C 1
ATOM 835 O O . ALA A 1 103 ? -16.430 0.099 17.421 1.00 90.00 103 ALA A O 1
ATOM 836 N N . GLN A 1 104 ? -16.913 -1.856 18.417 1.00 90.06 104 GLN A N 1
ATOM 837 C CA . GLN A 1 104 ? -15.587 -2.454 18.206 1.00 90.06 104 GLN A CA 1
ATOM 838 C C . GLN A 1 104 ? -15.195 -2.464 16.723 1.00 90.06 104 GLN A C 1
ATOM 840 O O . GLN A 1 104 ? -14.070 -2.103 16.384 1.00 90.06 104 GLN A O 1
ATOM 845 N N . LYS A 1 105 ? -16.122 -2.846 15.830 1.00 89.19 105 LYS A N 1
ATOM 846 C CA . LYS A 1 105 ? -15.880 -2.841 14.376 1.00 89.19 105 LYS A CA 1
ATOM 847 C C . LYS A 1 105 ? -15.497 -1.445 13.872 1.00 89.19 105 LYS A C 1
ATOM 849 O O . LYS A 1 105 ? -14.537 -1.318 13.123 1.00 89.19 105 LYS A O 1
ATOM 854 N N . VAL A 1 106 ? -16.200 -0.403 14.323 1.00 90.81 106 VAL A N 1
ATOM 855 C CA . VAL A 1 106 ? -15.926 0.989 13.927 1.00 90.81 106 VAL A CA 1
ATOM 856 C C . VAL A 1 106 ? -14.547 1.444 14.407 1.00 90.81 106 VAL A C 1
ATOM 858 O O . VAL A 1 106 ? -13.781 1.965 13.601 1.00 90.81 106 VAL A O 1
ATOM 861 N N . ILE A 1 107 ? -14.191 1.201 15.677 1.00 87.94 107 ILE A N 1
ATOM 862 C CA . ILE A 1 107 ? -12.858 1.565 16.189 1.00 87.94 107 ILE A CA 1
ATOM 863 C C . ILE A 1 107 ? -11.750 0.828 15.440 1.00 87.94 107 ILE A C 1
ATOM 865 O O . ILE A 1 107 ? -10.756 1.449 15.079 1.00 87.94 107 ILE A O 1
ATOM 869 N N . LYS A 1 108 ? -11.907 -0.476 15.180 1.00 85.38 108 LYS A N 1
ATOM 870 C CA . LYS A 1 108 ? -10.881 -1.262 14.480 1.00 85.38 108 LYS A CA 1
ATOM 871 C C . LYS A 1 108 ? -10.598 -0.688 13.094 1.00 85.38 108 LYS A C 1
ATOM 873 O O . LYS A 1 108 ? -9.435 -0.520 12.742 1.00 85.38 108 LYS A O 1
ATOM 878 N N . LEU A 1 109 ? -11.646 -0.333 12.351 1.00 84.00 109 LEU A N 1
ATOM 879 C CA . LEU A 1 109 ? -11.517 0.262 11.020 1.00 84.00 109 LEU A CA 1
ATOM 880 C C . LEU A 1 109 ? -10.935 1.682 11.066 1.00 84.00 109 LEU A C 1
ATOM 882 O O . LEU A 1 109 ? -10.066 2.012 10.266 1.00 84.00 109 LEU A O 1
ATOM 886 N N . ALA A 1 110 ? -11.331 2.504 12.040 1.00 84.12 110 ALA A N 1
ATOM 887 C CA . ALA A 1 110 ? -10.757 3.841 12.214 1.00 84.12 110 ALA A CA 1
ATOM 888 C C . ALA A 1 110 ? -9.259 3.776 12.578 1.00 84.12 110 ALA A C 1
ATOM 890 O O . ALA A 1 110 ? -8.437 4.525 12.043 1.00 84.12 110 ALA A O 1
ATOM 891 N N . LEU A 1 111 ? -8.878 2.826 13.439 1.00 77.75 111 LEU A N 1
ATOM 892 C CA . LEU A 1 111 ? -7.482 2.547 13.783 1.00 77.75 111 LEU A CA 1
ATOM 893 C C . LEU A 1 111 ? -6.695 1.976 12.598 1.00 77.75 111 LEU A C 1
ATOM 895 O O . LEU A 1 111 ? -5.495 2.233 12.510 1.00 77.75 111 LEU A O 1
ATOM 899 N N . ALA A 1 112 ? -7.352 1.253 11.689 1.00 73.25 112 ALA A N 1
ATOM 900 C CA . ALA A 1 112 ? -6.789 0.829 10.406 1.00 73.25 112 ALA A CA 1
ATOM 901 C C . ALA A 1 112 ? -6.706 1.973 9.376 1.00 73.25 112 ALA A C 1
ATOM 903 O O . ALA A 1 112 ? -6.022 1.842 8.370 1.00 73.25 112 ALA A O 1
ATOM 904 N N . GLY A 1 113 ? -7.341 3.114 9.651 1.00 72.75 113 GLY A N 1
ATOM 905 C CA . GLY A 1 113 ? -7.197 4.345 8.878 1.00 72.75 113 GLY A CA 1
ATOM 906 C C . GLY A 1 113 ? -8.288 4.642 7.871 1.00 72.75 113 GLY A C 1
ATOM 907 O O . GLY A 1 113 ? -8.146 5.605 7.123 1.00 72.75 113 GLY A O 1
ATOM 908 N N . LEU A 1 114 ? -9.383 3.887 7.901 1.00 77.44 114 LEU A N 1
ATOM 909 C CA . LEU A 1 114 ? -10.553 4.197 7.094 1.00 77.44 114 LEU A CA 1
ATOM 910 C C . LEU A 1 114 ? -11.212 5.489 7.590 1.00 77.44 114 LEU A C 1
ATOM 912 O O . LEU A 1 114 ? -11.288 5.746 8.799 1.00 77.44 114 LEU A O 1
ATOM 916 N N . ASN A 1 115 ? -11.721 6.287 6.654 1.00 79.50 115 ASN A N 1
ATOM 917 C CA . ASN A 1 115 ? -12.512 7.470 6.976 1.00 79.50 115 ASN A CA 1
ATOM 918 C C . ASN A 1 115 ? -13.984 7.121 7.261 1.00 79.50 115 ASN A C 1
ATOM 920 O O . ASN A 1 115 ? -14.427 5.977 7.158 1.00 79.50 115 ASN A O 1
ATOM 924 N N . GLN A 1 116 ? -14.755 8.135 7.655 1.00 83.50 116 GLN A N 1
ATOM 925 C CA . GLN A 1 116 ? -16.161 7.977 8.021 1.00 83.50 116 GLN A CA 1
ATOM 926 C C . GLN A 1 116 ? -17.012 7.360 6.902 1.00 83.50 116 GLN A C 1
ATOM 928 O O . GLN A 1 116 ? -17.836 6.491 7.192 1.00 83.50 116 GLN A O 1
ATOM 933 N N . ASP A 1 117 ? -16.851 7.807 5.659 1.00 75.25 117 ASP A N 1
ATOM 934 C CA . ASP A 1 117 ? -17.698 7.348 4.557 1.00 75.25 117 ASP A CA 1
ATOM 935 C C . ASP A 1 117 ? -17.340 5.919 4.143 1.00 75.25 117 ASP A C 1
ATOM 937 O O . ASP A 1 117 ? -18.237 5.094 3.987 1.00 75.25 117 ASP A O 1
ATOM 941 N N . GLU A 1 118 ? -16.050 5.579 4.127 1.00 75.69 118 GLU A N 1
ATOM 942 C CA . GLU A 1 118 ? -15.557 4.214 3.899 1.00 75.69 118 GLU A CA 1
ATOM 943 C C . GLU A 1 118 ? -16.075 3.241 4.964 1.00 75.69 118 GLU A C 1
ATOM 945 O O . GLU A 1 118 ? -16.605 2.179 4.642 1.00 75.69 118 GLU A O 1
ATOM 950 N N . ILE A 1 119 ? -15.992 3.612 6.249 1.00 83.50 119 ILE A N 1
ATOM 951 C CA . ILE A 1 119 ? -16.522 2.781 7.339 1.00 83.50 119 ILE A CA 1
ATOM 952 C C . ILE A 1 119 ? -18.032 2.586 7.182 1.00 83.50 119 ILE A C 1
ATOM 954 O O . ILE A 1 119 ? -18.545 1.491 7.426 1.00 83.50 119 ILE A O 1
ATOM 958 N N . ARG A 1 120 ? -18.760 3.641 6.802 1.00 89.50 120 ARG A N 1
ATOM 959 C CA . ARG A 1 120 ? -20.210 3.576 6.607 1.00 89.50 120 ARG A CA 1
ATOM 960 C C . ARG A 1 120 ? -20.591 2.683 5.437 1.00 89.50 120 ARG A C 1
ATOM 962 O O . ARG A 1 120 ? -21.496 1.873 5.609 1.00 89.50 120 ARG A O 1
ATOM 969 N N . GLN A 1 121 ? -19.915 2.806 4.302 1.00 80.31 121 GLN A N 1
ATOM 970 C CA . GLN A 1 121 ? -20.149 1.964 3.132 1.00 80.31 121 GLN A CA 1
ATOM 971 C C . GLN A 1 121 ? -19.841 0.498 3.463 1.00 80.31 121 GLN A C 1
ATOM 973 O O . GLN A 1 121 ? -20.710 -0.362 3.324 1.00 80.31 121 GLN A O 1
ATOM 978 N N . LEU A 1 122 ? -18.661 0.226 4.035 1.00 81.94 122 LEU A N 1
ATOM 979 C CA . LEU A 1 122 ? -18.207 -1.128 4.363 1.00 81.94 122 LEU A CA 1
ATOM 980 C C . LEU A 1 122 ? -19.114 -1.831 5.382 1.00 81.94 122 LEU A C 1
ATOM 982 O O . LEU A 1 122 ? -19.411 -3.017 5.257 1.00 81.94 122 LEU A O 1
ATOM 986 N N . LEU A 1 123 ? -19.564 -1.108 6.410 1.00 88.69 123 LEU A N 1
ATOM 987 C CA . LEU A 1 123 ? -20.446 -1.653 7.442 1.00 88.69 123 LEU A CA 1
ATOM 988 C C . LEU A 1 123 ? -21.941 -1.487 7.117 1.00 88.69 123 LEU A C 1
ATOM 990 O O . LEU A 1 123 ? -22.765 -1.810 7.977 1.00 88.69 123 LEU A O 1
ATOM 994 N N . LYS A 1 124 ? -22.286 -0.973 5.926 1.00 87.50 124 LYS A N 1
ATOM 995 C CA . LYS A 1 124 ? -23.654 -0.656 5.477 1.00 87.50 124 LYS A CA 1
ATOM 996 C C . LYS A 1 124 ? -24.449 0.148 6.519 1.00 87.50 124 LYS A C 1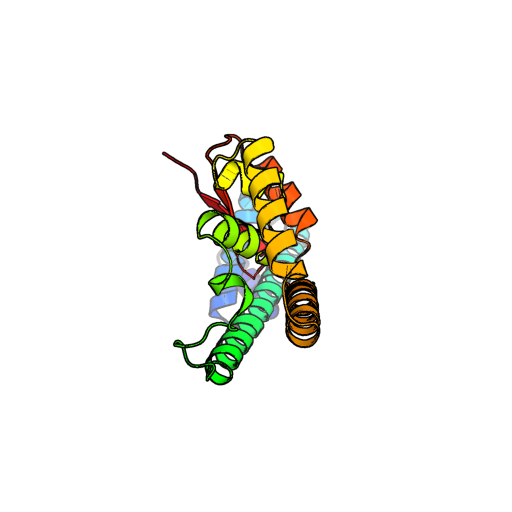
ATOM 998 O O . LYS A 1 124 ? -25.535 -0.241 6.945 1.00 87.50 124 LYS A O 1
ATOM 1003 N N . LEU A 1 125 ? -23.878 1.263 6.985 1.00 90.06 125 LEU A N 1
ATOM 1004 C CA . LEU A 1 125 ? -24.438 2.102 8.050 1.00 90.06 125 LEU A CA 1
ATOM 1005 C C . LEU A 1 125 ? -25.057 3.393 7.534 1.00 90.06 125 LEU A C 1
ATOM 1007 O O . LEU A 1 125 ? -24.426 4.183 6.824 1.00 90.06 125 LEU A O 1
ATOM 1011 N N . SER A 1 126 ? -26.249 3.690 8.048 1.00 90.25 126 SER A N 1
ATOM 1012 C CA . SER A 1 126 ? -26.816 5.029 7.951 1.00 90.25 126 SER A CA 1
ATOM 1013 C C . SER A 1 126 ? -25.951 6.054 8.716 1.00 90.25 126 SER A C 1
ATOM 1015 O O . SER A 1 126 ? -25.256 5.700 9.681 1.00 90.25 126 SER A O 1
ATOM 1017 N N . PRO A 1 127 ? -26.010 7.352 8.351 1.00 89.56 127 PRO A N 1
ATOM 1018 C CA . PRO A 1 127 ? -25.332 8.411 9.102 1.00 89.56 127 PRO A CA 1
ATOM 1019 C C . PRO A 1 127 ? -25.708 8.436 10.590 1.00 89.56 127 PRO A C 1
ATOM 1021 O O . PRO A 1 127 ? -24.893 8.781 11.445 1.00 89.56 127 PRO A O 1
ATOM 1024 N N . THR A 1 128 ? -26.957 8.097 10.922 1.00 89.31 128 THR A N 1
ATOM 1025 C CA . THR A 1 128 ? -27.447 8.055 12.306 1.00 89.31 128 THR A CA 1
ATOM 1026 C C . THR A 1 128 ? -26.856 6.876 13.073 1.00 89.31 128 THR A C 1
ATOM 1028 O O . THR A 1 128 ? -26.334 7.083 14.167 1.00 89.31 128 THR A O 1
ATOM 1031 N N . ALA A 1 129 ? -26.825 5.677 12.483 1.00 91.19 129 ALA A N 1
ATOM 1032 C CA . ALA A 1 129 ? -26.226 4.495 13.101 1.00 91.19 129 ALA A CA 1
ATOM 1033 C C . ALA A 1 129 ? -24.715 4.665 13.335 1.00 91.19 129 ALA A C 1
ATOM 1035 O O . ALA A 1 129 ? -24.193 4.263 14.376 1.00 91.19 129 ALA A O 1
ATOM 1036 N N . PHE A 1 130 ? -24.004 5.301 12.398 1.00 92.81 130 PHE A N 1
ATOM 1037 C CA . PHE A 1 130 ? -22.585 5.614 12.571 1.00 92.81 130 PHE A CA 1
ATOM 1038 C C . PHE A 1 130 ? -22.351 6.606 13.718 1.00 92.81 130 PHE A C 1
ATOM 1040 O O . PHE A 1 130 ? -21.515 6.356 14.588 1.00 92.81 130 PHE A O 1
ATOM 1047 N N . ARG A 1 131 ? -23.142 7.688 13.781 1.00 91.31 131 ARG A N 1
ATOM 1048 C CA . ARG A 1 131 ? -23.076 8.668 14.878 1.00 91.31 131 ARG A CA 1
ATOM 1049 C C . ARG A 1 131 ? -23.376 8.040 16.235 1.00 91.31 131 ARG A C 1
ATOM 1051 O O . ARG A 1 131 ? -22.640 8.295 17.179 1.00 91.31 131 ARG A O 1
ATOM 1058 N N . GLN A 1 132 ? -24.389 7.178 16.331 1.00 93.56 132 GLN A N 1
ATOM 1059 C CA . GLN A 1 132 ? -24.693 6.448 17.566 1.00 93.56 132 GLN A CA 1
ATOM 1060 C C . GLN A 1 132 ? -23.497 5.612 18.036 1.00 93.56 132 GLN A C 1
ATOM 1062 O O . GLN A 1 132 ? -23.119 5.696 19.202 1.00 93.56 132 GLN A O 1
ATOM 1067 N N . ARG A 1 133 ? -22.843 4.876 17.125 1.00 93.81 133 ARG A N 1
ATOM 1068 C CA . ARG A 1 133 ? -21.650 4.078 17.453 1.00 93.81 133 ARG A CA 1
ATOM 1069 C C . ARG A 1 133 ? -20.478 4.950 17.900 1.00 93.81 133 ARG A C 1
ATOM 1071 O O . ARG A 1 133 ? -19.832 4.604 18.882 1.00 93.81 133 ARG A O 1
ATOM 1078 N N . LEU A 1 134 ? -20.234 6.089 17.246 1.00 92.38 134 LEU A N 1
ATOM 1079 C CA . LEU A 1 134 ? -19.224 7.058 17.694 1.00 92.38 134 LEU A CA 1
ATOM 1080 C C . LEU A 1 134 ? -19.532 7.618 19.086 1.00 92.38 134 LEU A C 1
ATOM 1082 O O . LEU A 1 134 ? -18.626 7.745 19.906 1.00 92.38 134 LEU A O 1
ATOM 1086 N N . THR A 1 135 ? -20.795 7.925 19.377 1.00 94.06 135 THR A N 1
ATOM 1087 C CA . THR A 1 135 ? -21.210 8.388 20.706 1.00 94.06 135 THR A CA 1
ATOM 1088 C C . THR A 1 135 ? -20.979 7.313 21.764 1.00 94.06 135 THR A C 1
ATOM 1090 O O . THR A 1 135 ? -20.431 7.621 22.818 1.00 94.06 135 THR A O 1
ATOM 1093 N N . THR A 1 136 ? -21.324 6.051 21.486 1.00 93.19 136 THR A N 1
ATOM 1094 C CA . THR A 1 136 ? -21.020 4.920 22.379 1.00 93.19 136 THR A CA 1
ATOM 1095 C C . THR A 1 136 ? -19.524 4.804 22.641 1.00 93.19 136 THR A C 1
ATOM 1097 O O . THR A 1 136 ? -19.118 4.663 23.788 1.00 93.19 136 THR A O 1
ATOM 1100 N N . ILE A 1 137 ? -18.705 4.916 21.593 1.00 90.56 137 ILE A N 1
ATOM 1101 C CA . ILE A 1 137 ? -17.246 4.883 21.711 1.00 90.56 137 ILE A CA 1
ATOM 1102 C C . ILE A 1 137 ? -16.745 5.991 22.640 1.00 90.56 137 ILE A C 1
ATOM 1104 O O . ILE A 1 137 ? -16.001 5.714 23.575 1.00 90.56 137 ILE A O 1
ATOM 1108 N N . ARG A 1 138 ? -17.178 7.235 22.405 1.00 89.88 138 ARG A N 1
ATOM 1109 C CA . ARG A 1 138 ? -16.770 8.391 23.214 1.00 89.88 138 ARG A CA 1
ATOM 1110 C C . ARG A 1 138 ? -17.175 8.240 24.675 1.00 89.88 138 ARG A C 1
ATOM 1112 O O . ARG A 1 138 ? -16.362 8.530 25.539 1.00 89.88 138 ARG A O 1
ATOM 1119 N N . LYS A 1 139 ? -18.392 7.759 24.947 1.00 90.50 139 LYS A N 1
ATOM 1120 C CA . LYS A 1 139 ? -18.851 7.489 26.317 1.00 90.50 139 LYS A CA 1
ATOM 1121 C C . LYS A 1 139 ? -17.948 6.476 27.012 1.00 90.50 139 LYS A C 1
ATOM 1123 O O . LYS A 1 139 ? -17.404 6.785 28.057 1.00 90.50 139 LYS A O 1
ATOM 1128 N N . VAL A 1 140 ? -17.695 5.333 26.370 1.00 89.00 140 VAL A N 1
ATOM 1129 C CA . VAL A 1 140 ? -16.826 4.297 26.945 1.00 89.00 140 VAL A CA 1
ATOM 1130 C C . VAL 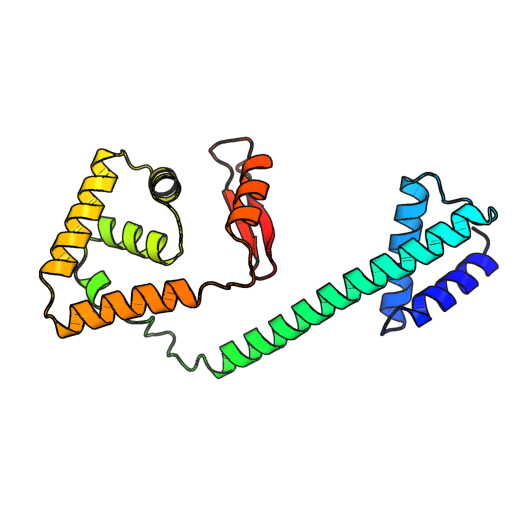A 1 140 ? -15.411 4.816 27.195 1.00 89.00 140 VAL A C 1
ATOM 1132 O O . VAL A 1 140 ? -14.839 4.462 28.212 1.00 89.00 140 VAL A O 1
ATOM 1135 N N . ILE A 1 141 ? -14.850 5.653 26.315 1.00 86.12 141 ILE A N 1
ATOM 1136 C CA . ILE A 1 141 ? -13.527 6.264 26.534 1.00 86.12 141 ILE A CA 1
ATOM 1137 C C . ILE A 1 141 ? -13.550 7.252 27.710 1.00 86.12 141 ILE A C 1
ATOM 1139 O O . ILE A 1 141 ? -12.601 7.293 28.487 1.00 86.12 141 ILE A O 1
ATOM 1143 N N . ASN A 1 142 ? -14.615 8.042 27.843 1.00 87.56 142 ASN A N 1
ATOM 1144 C CA . ASN A 1 142 ? -14.749 9.023 28.920 1.00 87.56 142 ASN A CA 1
ATOM 1145 C C . ASN A 1 142 ? -14.982 8.375 30.291 1.00 87.56 142 ASN A C 1
ATOM 1147 O O . ASN A 1 142 ? -14.543 8.936 31.287 1.00 87.56 142 ASN A O 1
ATOM 1151 N N . ASP A 1 143 ? -15.622 7.205 30.329 1.00 88.31 143 ASP A N 1
ATOM 1152 C CA . ASP A 1 143 ? -15.882 6.438 31.554 1.00 88.31 143 ASP A CA 1
ATOM 1153 C C . ASP A 1 143 ? -14.651 5.636 32.031 1.00 88.31 143 ASP A C 1
ATOM 1155 O O . ASP A 1 143 ? -14.725 4.882 33.005 1.00 88.31 143 ASP A O 1
ATOM 1159 N N . LEU A 1 144 ? -13.509 5.745 31.340 1.00 84.56 144 LEU A N 1
ATOM 1160 C CA . LEU A 1 144 ? -12.273 5.090 31.758 1.00 84.56 144 LEU A CA 1
ATOM 1161 C C . LEU A 1 144 ? -11.554 5.869 32.864 1.00 84.56 144 LEU A C 1
ATOM 1163 O O . LEU A 1 144 ? -11.540 7.100 32.839 1.00 84.56 144 LEU A O 1
ATOM 1167 N N . PRO A 1 145 ? -10.865 5.146 33.764 1.00 85.31 145 PRO A N 1
ATOM 1168 C CA . PRO A 1 145 ? -9.794 5.701 34.581 1.00 85.31 145 PRO A CA 1
ATOM 1169 C C . PRO A 1 145 ? -8.784 6.510 33.747 1.00 85.31 145 PRO A C 1
ATOM 1171 O O . PRO A 1 145 ? -8.516 6.179 32.587 1.00 85.31 145 PRO A O 1
ATOM 1174 N N . GLU A 1 146 ? -8.254 7.589 34.329 1.00 83.50 146 GLU A N 1
ATOM 1175 C CA . GLU A 1 146 ? -7.395 8.562 33.637 1.00 83.50 146 GLU A CA 1
ATOM 1176 C C . GLU A 1 146 ? -6.158 7.914 32.999 1.00 83.50 146 GLU A C 1
ATOM 1178 O O . GLU A 1 146 ? -5.836 8.188 31.846 1.00 83.50 146 GLU A O 1
ATOM 1183 N N . ASP A 1 147 ? -5.512 7.007 33.726 1.00 79.94 147 ASP A N 1
ATOM 1184 C CA . ASP A 1 147 ? -4.366 6.207 33.296 1.00 79.94 147 ASP A CA 1
ATOM 1185 C C . ASP A 1 147 ? -4.669 5.405 32.021 1.00 79.94 147 ASP A C 1
ATOM 1187 O O . ASP A 1 147 ? -3.958 5.527 31.020 1.00 79.94 147 ASP A O 1
ATOM 1191 N N . LEU A 1 148 ? -5.786 4.675 32.006 1.00 79.44 148 LEU A N 1
ATOM 1192 C CA . LEU A 1 148 ? -6.215 3.881 30.849 1.00 79.44 148 LEU A CA 1
ATOM 1193 C C . LEU A 1 148 ? -6.649 4.751 29.664 1.00 79.44 148 LEU A C 1
ATOM 1195 O O . LEU A 1 148 ? -6.515 4.356 28.501 1.00 79.44 148 LEU A O 1
ATOM 1199 N N . ARG A 1 149 ? -7.191 5.940 29.938 1.00 80.12 149 ARG A N 1
ATOM 1200 C CA . ARG A 1 149 ? -7.576 6.894 28.897 1.00 80.12 149 ARG A CA 1
ATOM 1201 C C . ARG A 1 149 ? -6.347 7.478 28.206 1.00 80.12 149 ARG A C 1
ATOM 1203 O O . ARG A 1 149 ? -6.320 7.530 26.975 1.00 80.12 149 ARG A O 1
ATOM 1210 N N . VAL A 1 150 ? -5.335 7.881 28.975 1.00 79.88 150 VAL A N 1
ATOM 1211 C CA . VAL A 1 150 ? -4.057 8.386 28.452 1.00 79.88 150 VAL A CA 1
ATOM 1212 C C . VAL A 1 150 ? -3.362 7.313 27.619 1.00 79.88 150 VAL A C 1
ATOM 1214 O O . VAL A 1 150 ? -2.970 7.592 26.485 1.00 79.88 150 VAL A O 1
ATOM 1217 N N . GLU A 1 151 ? -3.287 6.079 28.122 1.00 77.94 151 GLU A N 1
ATOM 1218 C CA . GLU A 1 151 ? -2.692 4.950 27.401 1.00 77.94 151 GLU A CA 1
ATOM 1219 C C . GLU A 1 151 ? -3.385 4.710 26.053 1.00 77.94 151 GLU A C 1
ATOM 1221 O O . GLU A 1 151 ? -2.741 4.616 25.007 1.00 77.94 151 GLU A O 1
ATOM 1226 N N . ALA A 1 152 ? -4.715 4.680 26.038 1.00 73.38 152 ALA A N 1
ATOM 1227 C CA . ALA A 1 152 ? -5.455 4.432 24.813 1.00 73.38 152 ALA A CA 1
ATOM 1228 C C . ALA A 1 152 ? -5.316 5.538 23.766 1.00 73.38 152 ALA A C 1
ATOM 1230 O O . ALA A 1 152 ? -5.265 5.253 22.565 1.00 73.38 152 ALA A O 1
ATOM 1231 N N . VAL A 1 153 ? -5.264 6.796 24.205 1.00 75.88 153 VAL A N 1
ATOM 1232 C CA . VAL A 1 153 ? -5.023 7.933 23.317 1.00 75.88 153 VAL A CA 1
ATOM 1233 C C . VAL A 1 153 ? -3.598 7.867 22.767 1.00 75.88 153 VAL A C 1
ATOM 1235 O O . VAL A 1 153 ? -3.424 7.945 21.550 1.00 75.88 153 VAL A O 1
ATOM 1238 N N . ALA A 1 154 ? -2.596 7.641 23.620 1.00 75.88 154 ALA A N 1
ATOM 1239 C CA . ALA A 1 154 ? -1.201 7.490 23.211 1.00 75.88 154 ALA A CA 1
ATOM 1240 C C . ALA A 1 154 ? -1.025 6.359 22.186 1.00 75.88 154 ALA A C 1
ATOM 1242 O O . ALA A 1 154 ? -0.395 6.554 21.149 1.00 75.88 154 ALA A O 1
ATOM 1243 N N . MET A 1 155 ? -1.671 5.212 22.401 1.00 72.12 155 MET A N 1
ATOM 1244 C CA . MET A 1 155 ? -1.644 4.079 21.471 1.00 72.12 155 MET A CA 1
ATOM 1245 C C . MET A 1 155 ? -2.344 4.378 20.138 1.00 72.12 155 MET A C 1
ATOM 1247 O O . MET A 1 155 ? -1.900 3.914 19.083 1.00 72.12 155 MET A O 1
ATOM 1251 N N . ALA A 1 156 ? -3.423 5.168 20.145 1.00 72.88 156 ALA A N 1
ATOM 1252 C CA . ALA A 1 156 ? -4.077 5.614 18.916 1.00 72.88 156 ALA A CA 1
ATOM 1253 C C . ALA A 1 156 ? -3.174 6.553 18.096 1.00 72.88 156 ALA A C 1
ATOM 1255 O O . ALA A 1 156 ? -3.130 6.429 16.870 1.00 72.88 156 ALA A O 1
ATOM 1256 N N . TYR A 1 157 ? -2.428 7.443 18.761 1.00 71.44 157 TYR A N 1
ATOM 1257 C CA . TYR A 1 157 ? -1.424 8.295 18.118 1.00 71.44 157 TYR A CA 1
ATOM 1258 C C . TYR A 1 157 ? -0.226 7.491 17.614 1.00 71.44 157 TYR A C 1
ATOM 1260 O O . TYR A 1 157 ? 0.119 7.618 16.445 1.00 71.44 157 TYR A O 1
ATOM 1268 N N . TYR A 1 158 ? 0.335 6.591 18.425 1.00 69.56 158 TYR A N 1
ATOM 1269 C CA . TYR A 1 158 ? 1.429 5.706 18.015 1.00 69.56 158 TYR A CA 1
ATOM 1270 C C . TYR A 1 158 ? 1.066 4.905 16.761 1.00 69.56 158 TYR A C 1
ATOM 1272 O O . TYR A 1 158 ? 1.840 4.834 15.812 1.00 69.56 158 TYR A O 1
ATOM 1280 N N . LYS A 1 159 ? -0.144 4.340 16.705 1.00 67.38 159 LYS A N 1
ATOM 1281 C CA . LYS A 1 159 ? -0.606 3.603 15.524 1.00 67.38 159 LYS A CA 1
ATOM 1282 C C . LYS A 1 159 ? -0.849 4.498 14.313 1.00 67.38 159 LYS A C 1
ATOM 1284 O O . LYS A 1 159 ? -0.835 3.989 13.199 1.00 67.38 159 LYS A O 1
ATOM 1289 N N . ARG A 1 160 ? -1.135 5.786 14.510 1.00 65.56 160 ARG A N 1
ATOM 1290 C CA . ARG A 1 160 ? -1.287 6.761 13.425 1.00 65.56 160 ARG A CA 1
ATOM 1291 C C . ARG A 1 160 ? 0.072 7.169 12.856 1.00 65.56 160 ARG A C 1
ATOM 1293 O O . ARG A 1 160 ? 0.188 7.189 11.639 1.00 65.56 160 ARG A O 1
ATOM 1300 N N . GLU A 1 161 ? 1.047 7.431 13.721 1.00 62.34 161 GLU A N 1
ATOM 1301 C CA . GLU A 1 161 ? 2.419 7.815 13.359 1.00 62.34 161 GLU A CA 1
ATOM 1302 C C . GLU A 1 161 ? 3.181 6.654 12.705 1.00 62.34 161 GLU A C 1
ATOM 1304 O O . GLU A 1 161 ? 3.919 6.836 11.751 1.00 62.34 161 GLU A O 1
ATOM 1309 N N . ASN A 1 162 ? 2.946 5.420 13.165 1.00 60.09 162 ASN A N 1
ATOM 1310 C CA . ASN A 1 162 ? 3.553 4.221 12.579 1.00 60.09 162 ASN A CA 1
ATOM 1311 C C . ASN A 1 162 ? 2.761 3.641 11.399 1.00 60.09 162 ASN A C 1
ATOM 1313 O O . ASN A 1 162 ? 3.041 2.524 10.956 1.00 60.09 162 ASN A O 1
ATOM 1317 N N . ARG A 1 163 ? 1.762 4.355 10.861 1.00 63.31 163 ARG A N 1
ATOM 1318 C CA . ARG A 1 163 ? 1.275 4.017 9.515 1.00 63.31 163 ARG A CA 1
ATOM 1319 C C . ARG A 1 163 ? 2.404 4.381 8.577 1.00 63.31 163 ARG A C 1
ATOM 1321 O O . ARG A 1 163 ? 2.894 5.490 8.679 1.00 63.31 163 ARG A O 1
ATOM 1328 N N . HIS A 1 164 ? 2.819 3.459 7.712 1.00 57.38 164 HIS A N 1
ATOM 1329 C CA . HIS A 1 164 ? 3.925 3.665 6.776 1.00 57.38 164 HIS A CA 1
ATOM 1330 C C . HIS A 1 164 ? 3.867 5.053 6.105 1.00 57.38 164 HIS A C 1
ATOM 1332 O O . HIS A 1 164 ? 3.187 5.220 5.095 1.00 57.38 164 HIS A O 1
ATOM 1338 N N . ASP A 1 165 ? 4.607 6.021 6.656 1.00 51.62 165 ASP A N 1
ATOM 1339 C CA . ASP A 1 165 ? 4.693 7.412 6.183 1.00 51.62 165 ASP A CA 1
ATOM 1340 C C . ASP A 1 165 ? 5.268 7.509 4.762 1.00 51.62 165 ASP A C 1
ATOM 1342 O O . ASP A 1 165 ? 5.110 8.510 4.067 1.00 51.62 165 ASP A O 1
ATOM 1346 N N . ASP A 1 166 ? 5.902 6.432 4.300 1.00 53.81 166 ASP A N 1
ATOM 1347 C CA . ASP A 1 166 ? 6.489 6.320 2.966 1.00 53.81 166 ASP A CA 1
ATOM 1348 C C . ASP A 1 166 ? 5.429 6.102 1.866 1.00 53.81 166 ASP A C 1
ATOM 1350 O O . ASP A 1 166 ? 5.676 6.315 0.676 1.00 53.81 166 ASP A O 1
ATOM 1354 N N . LEU A 1 167 ? 4.213 5.691 2.245 1.00 60.41 167 LEU A N 1
ATOM 1355 C CA . LEU A 1 167 ? 3.100 5.546 1.318 1.00 60.41 167 LEU A CA 1
ATOM 1356 C C . LEU A 1 167 ? 2.258 6.813 1.343 1.00 60.41 167 LEU A C 1
ATOM 1358 O O . LEU A 1 167 ? 1.571 7.120 2.314 1.00 60.41 167 LEU A O 1
ATOM 1362 N N . ALA A 1 168 ? 2.227 7.524 0.217 1.00 68.31 168 ALA A N 1
ATOM 1363 C CA . ALA A 1 168 ? 1.303 8.628 0.013 1.00 68.31 168 ALA A CA 1
ATOM 1364 C C . ALA A 1 168 ? -0.140 8.099 -0.119 1.00 68.31 168 ALA A C 1
ATOM 1366 O O . ALA A 1 168 ? -0.714 8.087 -1.210 1.00 68.31 168 ALA A O 1
ATOM 1367 N N . LEU A 1 169 ? -0.746 7.668 0.992 1.00 69.31 169 LEU A N 1
ATOM 1368 C CA . LEU A 1 169 ? -2.075 7.048 1.055 1.00 69.31 169 LEU A CA 1
ATOM 1369 C C . LEU A 1 169 ? -3.144 7.914 0.376 1.00 69.31 169 LEU A C 1
ATOM 1371 O O . LEU A 1 169 ? -4.038 7.400 -0.288 1.00 69.31 169 LEU A O 1
ATOM 1375 N N . GLY A 1 170 ? -3.017 9.243 0.449 1.00 69.75 170 GLY A N 1
ATOM 1376 C CA . GLY A 1 170 ? -3.897 10.169 -0.270 1.00 69.75 170 GLY A CA 1
ATOM 1377 C C . GLY A 1 170 ? -3.743 10.136 -1.800 1.00 69.75 170 GLY A C 1
ATOM 1378 O O . GLY A 1 170 ? -4.710 10.390 -2.518 1.00 69.75 170 GLY A O 1
ATOM 1379 N N . LEU A 1 171 ? -2.550 9.841 -2.327 1.00 73.69 171 LEU A N 1
ATOM 1380 C CA . LEU A 1 171 ? -2.322 9.611 -3.762 1.00 73.69 171 LEU A CA 1
ATOM 1381 C C . LEU A 1 171 ? -2.814 8.227 -4.182 1.00 73.69 171 LEU A C 1
ATOM 1383 O O . LEU A 1 171 ? -3.520 8.126 -5.180 1.00 73.69 171 LEU A O 1
ATOM 1387 N N . ILE A 1 172 ? -2.510 7.199 -3.389 1.00 78.38 172 ILE A N 1
ATOM 1388 C CA . ILE A 1 172 ? -2.985 5.822 -3.589 1.00 78.38 172 ILE A CA 1
ATOM 1389 C C . ILE A 1 172 ? -4.513 5.798 -3.645 1.00 78.38 172 ILE A C 1
ATOM 1391 O O . ILE A 1 172 ? -5.091 5.298 -4.604 1.00 78.38 172 ILE A O 1
ATOM 1395 N N . ARG A 1 173 ? -5.176 6.449 -2.686 1.00 76.50 173 ARG A N 1
ATOM 1396 C CA . ARG A 1 173 ? -6.633 6.595 -2.651 1.00 76.50 173 ARG A CA 1
ATOM 1397 C C . ARG A 1 173 ? -7.172 7.299 -3.892 1.00 76.50 173 ARG A C 1
ATOM 1399 O O . ARG A 1 173 ? -8.117 6.814 -4.502 1.00 76.50 173 ARG A O 1
ATOM 1406 N N . ARG A 1 174 ? -6.587 8.436 -4.287 1.00 79.50 174 ARG A N 1
ATOM 1407 C CA . ARG A 1 174 ? -7.014 9.163 -5.498 1.00 79.50 174 ARG A CA 1
ATOM 1408 C C . ARG A 1 174 ? -6.837 8.329 -6.765 1.00 79.50 174 ARG A C 1
ATOM 1410 O O . ARG A 1 174 ? -7.660 8.438 -7.667 1.00 79.50 174 ARG A O 1
ATOM 1417 N N . ALA A 1 175 ? -5.783 7.522 -6.835 1.00 81.81 175 ALA A N 1
ATOM 1418 C CA . ALA A 1 175 ? -5.554 6.613 -7.946 1.00 81.81 175 ALA A CA 1
ATOM 1419 C C . ALA A 1 175 ? -6.583 5.472 -7.955 1.00 81.81 175 ALA A C 1
ATOM 1421 O O . ALA A 1 175 ? -7.203 5.245 -8.987 1.00 81.81 175 ALA A O 1
ATOM 1422 N N . LEU A 1 176 ? -6.836 4.826 -6.811 1.00 83.31 176 LEU A N 1
ATOM 1423 C CA . LEU A 1 176 ? -7.844 3.767 -6.678 1.00 83.31 176 LEU A CA 1
ATOM 1424 C C . LEU A 1 176 ? -9.246 4.265 -7.031 1.00 83.31 176 LEU A C 1
ATOM 1426 O O . LEU A 1 176 ? -9.917 3.648 -7.850 1.00 83.31 176 LEU A O 1
ATOM 1430 N N . LEU A 1 177 ? -9.656 5.424 -6.509 1.00 81.25 177 LEU A N 1
ATOM 1431 C CA . LEU A 1 177 ? -10.968 6.015 -6.801 1.00 81.25 177 LEU A CA 1
ATOM 1432 C C . LEU A 1 177 ? -11.184 6.354 -8.281 1.00 81.25 177 LEU A C 1
ATOM 1434 O O . LEU A 1 177 ? -12.324 6.457 -8.709 1.00 81.25 177 LEU A O 1
ATOM 1438 N N . ARG A 1 178 ? -10.121 6.546 -9.072 1.00 80.38 178 ARG A N 1
ATOM 1439 C CA . ARG A 1 178 ? -10.253 6.739 -10.528 1.00 80.38 178 ARG A CA 1
ATOM 1440 C C . ARG A 1 178 ? -10.504 5.438 -11.282 1.00 80.38 178 ARG A C 1
ATOM 1442 O O . ARG A 1 178 ? -10.966 5.488 -12.418 1.00 80.38 178 ARG A O 1
ATOM 1449 N N . VAL A 1 179 ? -10.114 4.303 -10.705 1.00 79.06 179 VAL A N 1
ATOM 1450 C CA . VAL A 1 179 ? -10.198 2.994 -11.363 1.00 79.06 179 VAL A CA 1
ATOM 1451 C C . VAL A 1 179 ? -11.409 2.202 -10.879 1.00 79.06 179 VAL A C 1
ATOM 1453 O O . VAL A 1 179 ? -11.970 1.448 -11.670 1.00 79.06 179 VAL A O 1
ATOM 1456 N N . LEU A 1 180 ? -11.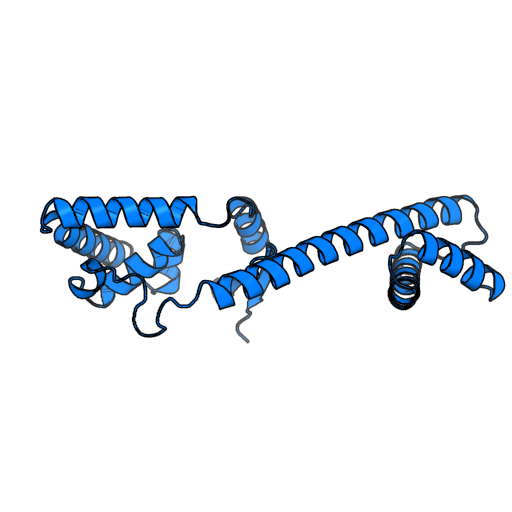830 2.393 -9.627 1.00 82.50 180 LEU A N 1
ATOM 1457 C CA . LEU A 1 180 ? -13.084 1.857 -9.102 1.00 82.50 180 LEU A CA 1
ATOM 1458 C C . LEU A 1 180 ? -14.250 2.525 -9.841 1.00 82.50 180 LEU A C 1
ATOM 1460 O O . LEU A 1 180 ? -14.441 3.735 -9.729 1.00 82.50 180 LEU A O 1
ATOM 1464 N N . ARG A 1 181 ? -14.963 1.743 -10.659 1.00 68.19 181 ARG A N 1
ATOM 1465 C CA . ARG A 1 181 ? -16.086 2.222 -11.482 1.00 68.19 181 ARG A CA 1
ATOM 1466 C C . ARG A 1 181 ? -17.432 1.983 -10.808 1.00 68.19 181 ARG A C 1
ATOM 1468 O O . ARG A 1 181 ? -18.297 2.845 -10.913 1.00 68.19 181 ARG A O 1
ATOM 1475 N N . ASP A 1 182 ? -17.556 0.867 -10.095 1.00 67.94 182 ASP A N 1
ATOM 1476 C CA . ASP A 1 182 ? -18.773 0.453 -9.402 1.00 67.94 182 ASP A CA 1
ATOM 1477 C C . ASP A 1 182 ? -18.613 0.558 -7.881 1.00 67.94 182 ASP A C 1
ATOM 1479 O O . ASP A 1 182 ? -17.523 0.373 -7.336 1.00 67.94 182 ASP A O 1
ATOM 1483 N N . GLU A 1 183 ? -19.715 0.828 -7.171 1.00 65.00 183 GLU A N 1
ATOM 1484 C CA . GLU A 1 183 ? -19.712 0.939 -5.701 1.00 65.00 183 GLU A CA 1
ATOM 1485 C C . GLU A 1 183 ? -19.443 -0.393 -4.978 1.00 65.00 183 GLU A C 1
ATOM 1487 O O . GLU A 1 183 ? -19.253 -0.404 -3.757 1.00 65.00 183 GLU A O 1
ATOM 1492 N N . GLU A 1 184 ? -19.440 -1.508 -5.712 1.00 67.19 184 GLU A N 1
ATOM 1493 C CA . GLU A 1 184 ? -19.203 -2.849 -5.175 1.00 67.19 184 GLU A CA 1
ATOM 1494 C C . GLU A 1 184 ? -17.749 -3.331 -5.324 1.00 67.19 184 GLU A C 1
ATOM 1496 O O . GLU A 1 184 ? -17.378 -4.316 -4.681 1.00 67.19 184 GLU A O 1
ATOM 1501 N N . ASP A 1 185 ? -16.916 -2.631 -6.100 1.00 78.94 185 ASP A N 1
ATOM 1502 C CA . ASP A 1 185 ? -15.495 -2.955 -6.240 1.00 78.94 185 ASP A CA 1
ATOM 1503 C C . ASP A 1 185 ? -14.702 -2.498 -5.004 1.00 78.94 185 ASP A C 1
ATOM 1505 O O . ASP A 1 185 ? -14.926 -1.423 -4.440 1.00 78.94 185 ASP A O 1
ATOM 1509 N N . ILE A 1 186 ? -13.706 -3.290 -4.600 1.00 78.94 186 ILE A N 1
ATOM 1510 C CA . ILE A 1 186 ? -12.833 -2.969 -3.464 1.00 78.94 186 ILE A CA 1
ATOM 1511 C C . ILE A 1 186 ? -11.426 -2.668 -3.970 1.00 78.94 186 ILE A C 1
ATOM 1513 O O . ILE A 1 186 ? -10.760 -3.516 -4.560 1.00 78.94 186 ILE A O 1
ATOM 1517 N N . GLY A 1 187 ? -10.944 -1.457 -3.691 1.00 82.00 187 GLY A N 1
ATOM 1518 C CA . GLY A 1 187 ? -9.563 -1.053 -3.940 1.00 82.00 187 GLY A CA 1
ATOM 1519 C C . GLY A 1 187 ? -8.717 -1.144 -2.674 1.00 82.00 187 GLY A C 1
ATOM 1520 O O . GLY A 1 187 ? -9.126 -0.667 -1.618 1.00 82.00 187 GLY A O 1
ATOM 1521 N N . SER A 1 188 ? -7.521 -1.710 -2.777 1.00 81.81 188 SER A N 1
ATOM 1522 C CA . SER A 1 188 ? -6.527 -1.746 -1.702 1.00 81.81 188 SER A CA 1
ATOM 1523 C C . SER A 1 188 ? -5.122 -1.551 -2.270 1.00 81.81 188 SER A C 1
ATOM 1525 O O . SER A 1 188 ? -4.949 -1.312 -3.467 1.00 81.81 188 SER A O 1
ATOM 1527 N N . HIS A 1 189 ? -4.104 -1.629 -1.422 1.00 78.00 189 HIS A N 1
ATOM 1528 C CA . HIS A 1 189 ? -2.720 -1.659 -1.861 1.00 78.00 189 HIS A CA 1
ATOM 1529 C C . HIS A 1 189 ? -1.895 -2.655 -1.040 1.00 78.00 189 HIS A C 1
ATOM 1531 O O . HIS A 1 189 ? -2.183 -2.898 0.130 1.00 78.00 189 HIS A O 1
ATOM 1537 N N . ASP A 1 190 ? -0.855 -3.217 -1.651 1.00 71.81 190 ASP A N 1
ATOM 1538 C CA . ASP A 1 190 ? 0.204 -3.941 -0.932 1.00 71.81 190 ASP A CA 1
ATOM 1539 C C . ASP A 1 190 ? 1.044 -2.927 -0.109 1.00 71.81 190 ASP A C 1
ATOM 1541 O O . ASP A 1 190 ? 1.097 -1.751 -0.493 1.00 71.81 190 ASP A O 1
ATOM 1545 N N . PRO A 1 191 ? 1.711 -3.299 1.000 1.00 61.25 191 PRO A N 1
ATOM 1546 C CA . PRO A 1 191 ? 2.800 -2.543 1.630 1.00 61.25 191 PRO A CA 1
ATOM 1547 C C . PRO A 1 191 ? 3.803 -1.850 0.686 1.00 61.25 191 PRO A C 1
ATOM 1549 O O . PRO A 1 191 ? 4.369 -0.826 1.054 1.00 61.25 191 PRO A O 1
ATOM 1552 N N . ASP A 1 192 ? 3.990 -2.346 -0.539 1.00 61.00 192 ASP A N 1
ATOM 1553 C CA . ASP A 1 192 ? 4.838 -1.718 -1.567 1.00 61.00 192 ASP A CA 1
ATOM 1554 C C . ASP A 1 192 ? 4.158 -0.544 -2.319 1.00 61.00 192 ASP A C 1
ATOM 1556 O O . ASP A 1 192 ? 4.777 0.137 -3.143 1.00 61.00 192 ASP A O 1
ATOM 1560 N N . GLY A 1 193 ? 2.871 -0.299 -2.059 1.00 67.50 193 GLY A N 1
ATOM 1561 C CA . GLY A 1 193 ? 2.043 0.726 -2.705 1.00 67.50 193 GLY A CA 1
ATOM 1562 C C . GLY A 1 193 ? 1.434 0.299 -4.040 1.00 67.50 193 GLY A C 1
ATOM 1563 O O . GLY A 1 193 ? 0.808 1.115 -4.721 1.00 67.50 193 GLY A O 1
ATOM 1564 N N . HIS A 1 194 ? 1.598 -0.969 -4.423 1.00 76.75 194 HIS A N 1
ATOM 1565 C CA . HIS A 1 194 ? 0.938 -1.540 -5.592 1.00 76.75 194 HIS A CA 1
ATOM 1566 C C . HIS A 1 194 ? -0.567 -1.603 -5.375 1.00 76.75 194 HIS A C 1
ATOM 1568 O O . HIS A 1 194 ? -1.023 -2.145 -4.375 1.00 76.75 194 HIS A O 1
ATOM 1574 N N . LEU A 1 195 ? -1.327 -1.057 -6.323 1.00 83.69 195 LEU A N 1
ATOM 1575 C CA . LEU A 1 195 ? -2.782 -1.017 -6.255 1.00 83.69 195 LEU A CA 1
ATOM 1576 C C . LEU A 1 195 ? -3.368 -2.396 -6.568 1.00 83.69 195 LEU A C 1
ATOM 1578 O O . LEU A 1 195 ? -3.040 -2.997 -7.589 1.00 83.69 195 LEU A O 1
ATOM 1582 N N . LEU A 1 196 ? -4.265 -2.857 -5.708 1.00 81.88 196 LEU A N 1
ATOM 1583 C CA . LEU A 1 196 ? -5.038 -4.083 -5.856 1.00 81.88 196 LEU A CA 1
ATOM 1584 C C . LEU A 1 196 ? -6.504 -3.697 -6.033 1.00 81.88 196 LEU A C 1
ATOM 1586 O O . LEU A 1 196 ? -7.014 -2.859 -5.290 1.00 81.88 196 LEU A O 1
ATOM 1590 N N . ILE A 1 197 ? -7.182 -4.293 -7.010 1.00 84.56 197 ILE A N 1
ATOM 1591 C CA . ILE A 1 197 ? -8.613 -4.080 -7.242 1.00 84.56 197 ILE A CA 1
ATOM 1592 C C . ILE A 1 197 ? -9.281 -5.442 -7.260 1.00 84.56 197 ILE A C 1
ATOM 1594 O O . ILE A 1 197 ? -8.920 -6.304 -8.058 1.00 84.56 197 ILE A O 1
ATOM 1598 N N . PHE A 1 198 ? -10.256 -5.610 -6.382 1.00 81.44 198 PHE A N 1
ATOM 1599 C CA . PHE A 1 198 ? -11.097 -6.787 -6.295 1.00 81.44 198 PHE A CA 1
ATOM 1600 C C . PHE A 1 198 ? -12.448 -6.417 -6.884 1.00 81.44 198 PHE A C 1
ATOM 1602 O O . PHE A 1 198 ? -13.159 -5.583 -6.320 1.00 81.44 198 PHE A O 1
ATOM 1609 N N . ARG A 1 199 ? -12.755 -7.006 -8.040 1.00 81.38 199 ARG A N 1
ATOM 1610 C CA . ARG A 1 199 ? -14.053 -6.851 -8.684 1.00 81.38 199 ARG A CA 1
ATOM 1611 C C . ARG A 1 199 ? -14.989 -7.940 -8.214 1.00 81.38 199 ARG A C 1
ATOM 1613 O O . ARG A 1 199 ? -14.551 -9.061 -7.951 1.00 81.38 199 ARG A O 1
ATOM 1620 N N . LYS A 1 200 ? -16.256 -7.587 -8.089 1.00 67.38 200 LYS A N 1
ATOM 1621 C CA . LYS A 1 200 ? -17.314 -8.551 -7.836 1.00 67.38 200 LYS A CA 1
ATOM 1622 C C . LYS A 1 200 ? -17.862 -8.994 -9.193 1.00 67.38 200 LYS A C 1
ATOM 1624 O O . LYS A 1 200 ? -18.267 -8.141 -9.975 1.00 67.38 200 LYS A O 1
ATOM 1629 N N . ASP A 1 201 ? -17.786 -10.293 -9.467 1.00 59.34 201 ASP A N 1
ATOM 1630 C CA . ASP A 1 201 ? -18.382 -10.910 -10.660 1.00 59.34 201 ASP A CA 1
ATOM 1631 C C . ASP A 1 201 ? -19.919 -10.848 -10.622 1.00 59.34 201 ASP A C 1
ATOM 1633 O O . ASP A 1 201 ? -20.497 -11.011 -9.515 1.00 59.34 201 ASP A O 1
#